Protein AF-A0A8T2WKV0-F1 (afdb_monomer)

Solvent-accessible surface area (backbone atoms only — not comparable to full-atom values): 13824 Å² total; per-residue (Å²): 137,82,82,87,73,88,55,104,77,64,77,90,73,80,80,76,86,74,79,74,87,75,82,82,82,88,82,80,90,88,84,90,83,87,83,90,84,83,92,77,83,82,75,84,85,83,80,77,91,70,80,85,71,84,83,78,85,76,57,73,64,62,61,48,56,59,49,65,78,46,66,89,72,70,71,58,74,41,74,46,68,91,54,101,58,81,42,79,36,58,68,75,87,63,77,56,52,69,59,58,59,54,58,68,57,72,78,56,64,69,58,55,50,54,51,48,52,53,49,54,52,52,50,53,48,51,55,48,50,52,51,53,52,50,54,52,50,53,50,52,53,53,51,50,53,51,49,53,51,51,51,54,50,51,52,52,51,48,53,51,49,55,52,51,51,53,52,49,52,54,51,52,51,52,50,52,31,51,75,68,69,71,60,45,73,69,59,51,50,45,46,49,52,62,55,43,47,62,71,35,47,65,59,38,57,72,67,49,71,78,66,74,83,125

pLDDT: mean 72.42, std 21.46, range [28.12, 98.5]

Foldseek 3Di:
DDDPDPDPDPDPDDDDPDDDPDDDDDDDDDDDDDDDDDDDDDPPPPPDPDDDDDDDDDDPVNVVVVPVVPDPQPQPFDWDPPDPDIDTDSDCPCVCVVVVVVPVPPPPPPVVVVVVVVVVVVVVVVVVVVVVVVVVVVVVVVVVVVVVVVVVVVVVVVVLVVLVVQVVVLVVVQVVCVVVVNDDPVVVVCCVVPPPCVPPVPVCVVVVVVDPPD

InterPro domains:
  IPR045211 TFP11/STIP/Ntr1 [PTHR23329] (1-210)

Radius of gyration: 55.34 Å; Cα contacts (8 Å, |Δi|>4): 48; chains: 1; bounding box: 108×53×147 Å

Structure (mmCIF, N/CA/C/O backbone):
data_AF-A0A8T2WKV0-F1
#
_entry.id   AF-A0A8T2WKV0-F1
#
loop_
_atom_site.group_PDB
_atom_site.id
_atom_site.type_symbol
_atom_site.label_atom_id
_atom_site.label_alt_id
_atom_site.label_comp_id
_atom_site.label_asym_id
_atom_site.label_entity_id
_atom_site.label_seq_id
_atom_site.pdbx_PDB_ins_code
_atom_site.Cartn_x
_atom_site.Cartn_y
_atom_site.Cartn_z
_atom_site.occupancy
_atom_site.B_iso_or_equiv
_atom_site.auth_seq_id
_atom_site.auth_comp_id
_atom_site.auth_asym_id
_atom_site.auth_atom_id
_atom_site.pdbx_PDB_model_num
ATOM 1 N N . MET A 1 1 ? 17.787 15.769 -0.704 1.00 48.59 1 MET A N 1
ATOM 2 C CA . MET A 1 1 ? 18.682 16.917 -0.975 1.00 48.59 1 MET A CA 1
ATOM 3 C C . MET A 1 1 ? 19.942 16.386 -1.650 1.00 48.59 1 MET A C 1
ATOM 5 O O . MET A 1 1 ? 20.652 15.622 -1.015 1.00 48.59 1 MET A O 1
ATOM 9 N N . ARG A 1 2 ? 20.175 16.675 -2.940 1.00 54.09 2 ARG A N 1
ATOM 10 C CA . ARG A 1 2 ? 21.409 16.258 -3.641 1.00 54.09 2 ARG A CA 1
ATOM 11 C C . ARG A 1 2 ? 22.534 17.273 -3.367 1.00 54.09 2 ARG A C 1
ATOM 13 O O . ARG A 1 2 ? 22.233 18.468 -3.387 1.00 54.09 2 ARG A O 1
ATOM 20 N N . PRO A 1 3 ? 23.791 16.849 -3.135 1.00 60.44 3 PRO A N 1
ATOM 21 C CA . PRO A 1 3 ? 24.904 17.779 -2.956 1.00 60.44 3 PRO A CA 1
ATOM 22 C C . PRO A 1 3 ? 25.167 18.580 -4.237 1.00 60.44 3 PRO A C 1
ATOM 24 O O . PRO A 1 3 ? 25.164 18.024 -5.336 1.00 60.44 3 PRO A O 1
ATOM 27 N N . LYS A 1 4 ? 25.384 19.891 -4.098 1.00 56.72 4 LYS A N 1
ATOM 28 C CA . LYS A 1 4 ? 25.810 20.760 -5.204 1.00 56.72 4 LYS A CA 1
ATOM 29 C C . LYS A 1 4 ? 27.323 20.599 -5.420 1.00 56.72 4 LYS A C 1
ATOM 31 O O . LYS A 1 4 ? 28.056 20.494 -4.443 1.00 56.72 4 LYS A O 1
ATOM 36 N N . ASN A 1 5 ? 27.745 20.609 -6.690 1.00 57.09 5 ASN A N 1
ATOM 37 C CA . ASN A 1 5 ? 29.130 20.548 -7.207 1.00 57.09 5 ASN A CA 1
ATOM 38 C C . ASN A 1 5 ? 29.743 19.161 -7.498 1.00 57.09 5 ASN A C 1
ATOM 40 O O . ASN A 1 5 ? 30.960 19.042 -7.592 1.00 57.09 5 ASN A O 1
ATOM 44 N N . MET A 1 6 ? 28.937 18.125 -7.747 1.00 55.97 6 MET A N 1
ATOM 45 C CA . MET A 1 6 ? 29.445 16.887 -8.359 1.00 55.97 6 MET A CA 1
ATOM 46 C C . MET A 1 6 ? 29.472 17.026 -9.889 1.00 55.97 6 MET A C 1
ATOM 48 O O . MET A 1 6 ? 28.475 16.800 -10.570 1.00 55.97 6 MET A O 1
ATOM 52 N N . GLY A 1 7 ? 30.618 17.450 -10.414 1.00 65.12 7 GLY A N 1
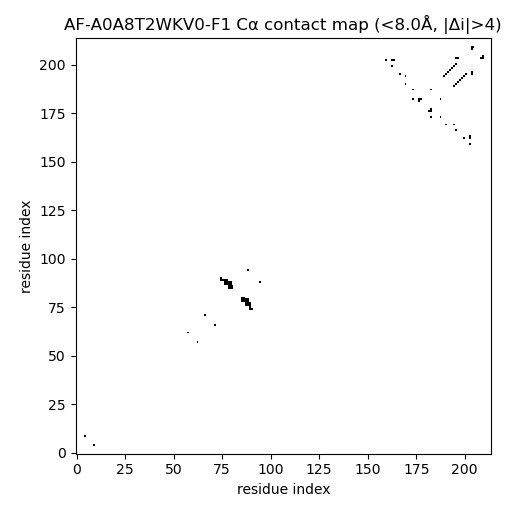ATOM 53 C CA . GLY A 1 7 ? 30.950 17.525 -11.838 1.00 65.12 7 GLY A CA 1
ATOM 54 C C . GLY A 1 7 ? 32.462 17.379 -12.021 1.00 65.12 7 GLY A C 1
ATOM 55 O O . GLY A 1 7 ? 33.189 17.381 -11.030 1.00 65.12 7 GLY A O 1
ATOM 56 N N . MET A 1 8 ? 32.922 17.226 -13.267 1.00 54.28 8 MET A N 1
ATOM 57 C CA . MET A 1 8 ? 34.319 16.981 -13.696 1.00 54.28 8 MET A CA 1
ATOM 58 C C . MET A 1 8 ? 35.303 18.131 -13.360 1.00 54.28 8 MET A C 1
ATOM 60 O O . MET A 1 8 ? 35.986 18.651 -14.232 1.00 54.28 8 MET A O 1
ATOM 64 N N . GLY A 1 9 ? 35.348 18.579 -12.108 1.00 62.78 9 GLY A N 1
ATOM 65 C CA . GLY A 1 9 ? 36.136 19.726 -11.651 1.00 62.78 9 GLY A CA 1
ATOM 66 C C . GLY A 1 9 ? 35.974 19.996 -10.154 1.00 62.78 9 GLY A C 1
ATOM 67 O O . GLY A 1 9 ? 35.879 21.145 -9.737 1.00 62.78 9 GLY A O 1
ATOM 68 N N . PHE A 1 10 ? 35.859 18.942 -9.346 1.00 50.28 10 PHE A N 1
ATOM 69 C CA . PHE A 1 10 ? 35.779 19.039 -7.888 1.00 50.28 10 PHE A CA 1
ATOM 70 C C . PHE A 1 10 ? 37.198 19.054 -7.281 1.00 50.28 10 PHE A C 1
ATOM 72 O O . PHE A 1 10 ? 38.020 18.229 -7.673 1.00 50.28 10 PHE A O 1
ATOM 79 N N . ASN A 1 11 ? 37.456 19.958 -6.321 1.00 50.12 11 ASN A N 1
ATOM 80 C CA . ASN A 1 11 ? 38.741 20.227 -5.638 1.00 50.12 11 ASN A CA 1
ATOM 81 C C . ASN A 1 11 ? 39.870 20.844 -6.493 1.00 50.12 11 ASN A C 1
ATOM 83 O O . ASN A 1 11 ? 40.855 20.162 -6.755 1.00 50.12 11 ASN A O 1
ATOM 87 N N . ASP A 1 12 ? 39.753 22.133 -6.858 1.00 54.88 12 ASP A N 1
ATOM 88 C CA . ASP A 1 12 ? 40.841 23.088 -7.196 1.00 54.88 12 ASP A CA 1
ATOM 89 C C . ASP A 1 12 ? 42.128 22.501 -7.814 1.00 54.88 12 ASP A C 1
ATOM 91 O O . ASP A 1 12 ? 43.256 22.836 -7.434 1.00 54.88 12 ASP A O 1
ATOM 95 N N . PHE A 1 13 ? 41.977 21.601 -8.784 1.00 53.16 13 PHE A N 1
ATOM 96 C CA . PHE A 1 13 ? 43.108 20.940 -9.410 1.00 53.16 13 PHE A CA 1
ATOM 97 C C . PHE A 1 13 ? 43.747 21.908 -10.409 1.00 53.16 13 PHE A C 1
ATOM 99 O O . PHE A 1 13 ? 43.147 22.274 -11.418 1.00 53.16 13 PHE A O 1
ATOM 106 N N . LYS A 1 14 ? 44.974 22.349 -10.118 1.00 58.25 14 LYS A N 1
ATOM 107 C CA . LYS A 1 14 ? 45.784 23.159 -11.036 1.00 58.25 14 LYS A CA 1
ATOM 108 C C . LYS A 1 14 ? 46.172 22.301 -12.244 1.00 58.25 14 LYS A C 1
ATOM 110 O O . LYS A 1 14 ? 47.041 21.439 -12.130 1.00 58.25 14 LYS A O 1
ATOM 115 N N . GLU A 1 15 ? 45.556 22.552 -13.398 1.00 49.03 15 GLU A N 1
ATOM 116 C CA . GLU A 1 15 ? 45.994 21.980 -14.674 1.00 49.03 15 GLU A CA 1
ATOM 117 C C . GLU A 1 15 ? 47.456 22.367 -14.947 1.00 49.03 15 GLU A C 1
ATOM 119 O O . GLU A 1 15 ? 47.808 23.544 -15.063 1.00 49.03 15 GLU A O 1
ATOM 124 N N . ALA A 1 16 ? 48.328 21.365 -15.055 1.00 43.44 16 ALA A N 1
ATOM 125 C CA . ALA A 1 16 ? 49.627 21.542 -15.679 1.00 43.44 16 ALA A CA 1
ATOM 126 C C . ALA A 1 16 ? 49.395 21.773 -17.179 1.00 43.44 16 ALA A C 1
ATOM 128 O O . ALA A 1 16 ? 48.821 20.926 -17.861 1.00 43.44 16 ALA A O 1
ATOM 129 N N . SER A 1 17 ? 49.842 22.921 -17.688 1.00 47.12 17 SER A N 1
ATOM 130 C CA . SER A 1 17 ? 49.802 23.285 -19.103 1.00 47.12 17 SER A CA 1
ATOM 131 C C . SER A 1 17 ? 50.714 22.371 -19.931 1.00 47.12 17 SER A C 1
ATOM 133 O O . SER A 1 17 ? 51.853 22.698 -20.267 1.00 47.12 17 SER A O 1
ATOM 135 N N . ALA A 1 18 ? 50.206 21.188 -20.271 1.00 43.31 18 ALA A N 1
ATOM 136 C CA . ALA A 1 18 ? 50.813 20.314 -21.257 1.00 43.31 18 ALA A CA 1
ATOM 137 C C . ALA A 1 18 ? 50.649 20.952 -22.645 1.00 43.31 18 ALA A C 1
ATOM 139 O O . ALA A 1 18 ? 49.544 21.107 -23.163 1.00 43.31 18 ALA A O 1
ATOM 140 N N . LYS A 1 19 ? 51.780 21.369 -23.221 1.00 43.94 19 LYS A N 1
ATOM 141 C 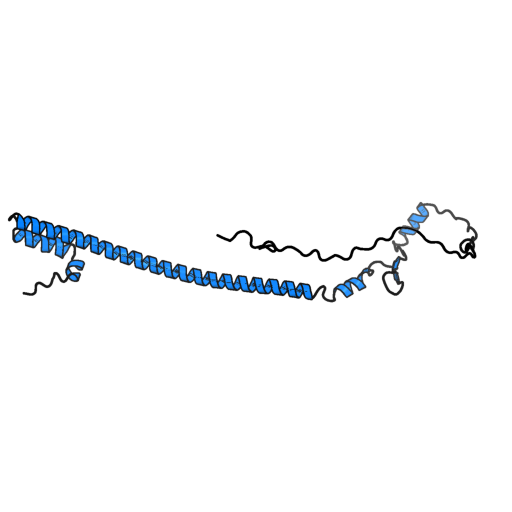CA . LYS A 1 19 ? 51.909 21.928 -24.571 1.00 43.94 19 LYS A CA 1
ATOM 142 C C . LYS A 1 19 ? 51.185 21.060 -25.607 1.00 43.94 19 LYS A C 1
ATOM 144 O O . LYS A 1 19 ? 51.607 19.940 -25.882 1.00 43.94 19 LYS A O 1
ATOM 149 N N . LEU A 1 20 ? 50.166 21.628 -26.246 1.00 41.78 20 LEU A N 1
ATOM 150 C CA . LEU A 1 20 ? 49.694 21.190 -27.559 1.00 41.78 20 LEU A CA 1
ATOM 151 C C . LEU A 1 20 ? 50.801 21.441 -28.604 1.00 41.78 20 LEU A C 1
ATOM 153 O O . LEU A 1 20 ? 51.413 22.514 -28.576 1.00 41.78 20 LEU A O 1
ATOM 157 N N . PRO A 1 21 ? 51.075 20.509 -29.538 1.00 38.94 21 PRO A N 1
ATOM 158 C CA . PRO A 1 21 ? 51.968 20.775 -30.657 1.00 38.94 21 PRO A CA 1
ATOM 159 C C . PRO A 1 21 ? 51.324 21.813 -31.577 1.00 38.94 21 PRO A C 1
ATOM 161 O O . PRO A 1 21 ? 50.305 21.569 -32.221 1.00 38.94 21 PRO A O 1
ATOM 164 N N . GLN A 1 22 ? 51.924 22.995 -31.606 1.00 37.41 22 GLN A N 1
ATOM 165 C CA . GLN A 1 22 ? 51.543 24.092 -32.476 1.00 37.41 22 GLN A CA 1
ATOM 166 C C . GLN A 1 22 ? 51.915 23.737 -33.923 1.00 37.41 22 GLN A C 1
ATOM 168 O O . GLN A 1 22 ? 53.084 23.506 -34.234 1.00 37.41 22 GLN A O 1
ATOM 173 N N . LEU A 1 23 ? 50.902 23.683 -34.793 1.00 37.91 23 LEU A N 1
ATOM 174 C CA . LEU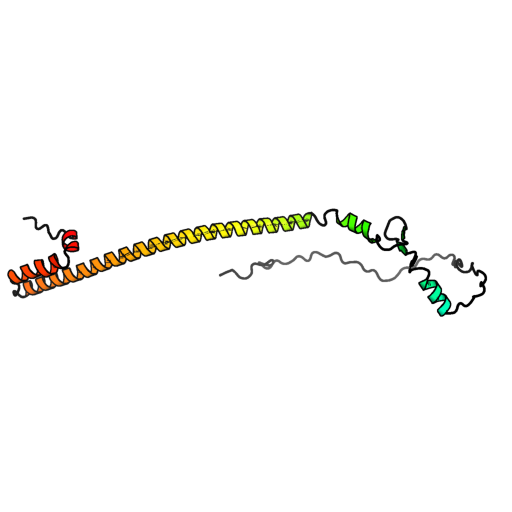 A 1 23 ? 51.035 23.654 -36.249 1.00 37.91 23 LEU A CA 1
ATOM 175 C C . LEU A 1 23 ? 51.989 24.772 -36.695 1.00 37.91 23 LEU A C 1
ATOM 177 O O . LEU A 1 23 ? 51.692 25.956 -36.526 1.00 37.91 23 LEU A O 1
ATOM 181 N N . GLN A 1 24 ? 53.144 24.394 -37.245 1.00 35.28 24 GLN A N 1
ATOM 182 C CA . GLN A 1 24 ? 54.094 25.330 -37.837 1.00 35.28 24 GLN A CA 1
ATOM 183 C C . GLN A 1 24 ? 53.585 25.750 -39.218 1.00 35.28 24 GLN A C 1
ATOM 185 O O . GLN A 1 24 ? 53.757 25.040 -40.204 1.00 35.28 24 GLN A O 1
ATOM 190 N N . GLY A 1 25 ? 52.952 26.920 -39.275 1.00 32.94 25 GLY A N 1
ATOM 191 C CA . GLY A 1 25 ? 52.904 27.721 -40.490 1.00 32.94 25 GLY A CA 1
ATOM 192 C C . GLY A 1 25 ? 54.259 28.398 -40.680 1.00 32.94 25 GLY A C 1
ATOM 193 O O . GLY A 1 25 ? 54.710 29.134 -39.804 1.00 32.94 25 GLY A O 1
ATOM 194 N N . THR A 1 26 ? 54.925 28.129 -41.800 1.00 29.91 26 THR A N 1
ATOM 195 C CA . THR A 1 26 ? 56.172 28.796 -42.188 1.00 29.91 26 THR A CA 1
ATOM 196 C C . THR A 1 26 ? 55.932 29.713 -43.381 1.00 29.91 26 THR A C 1
ATOM 198 O O . THR A 1 26 ? 55.836 29.261 -44.517 1.00 29.91 26 THR A O 1
ATOM 201 N N . GLU A 1 27 ? 55.917 31.008 -43.099 1.00 28.12 27 GLU A N 1
ATOM 202 C CA . GLU A 1 27 ? 56.248 32.132 -43.978 1.00 28.12 27 GLU A CA 1
ATOM 203 C C . GLU A 1 27 ? 57.161 33.020 -43.101 1.00 28.12 27 GLU A C 1
ATOM 205 O O . GLU A 1 27 ? 56.839 33.223 -41.939 1.00 28.12 27 GLU A O 1
ATOM 210 N N . THR A 1 28 ? 58.326 33.560 -43.464 1.00 28.92 28 THR A N 1
ATOM 211 C CA . THR A 1 28 ? 58.982 33.850 -44.741 1.00 28.92 28 THR A CA 1
ATOM 212 C C . THR A 1 28 ? 60.487 34.121 -44.498 1.00 28.92 28 THR A C 1
ATOM 214 O O . THR A 1 28 ? 60.866 34.684 -43.478 1.00 28.92 28 THR A O 1
ATOM 217 N N . VAL A 1 29 ? 61.310 33.773 -45.500 1.00 28.66 29 VAL A N 1
ATOM 218 C CA . VAL A 1 29 ? 62.522 34.479 -45.991 1.00 28.66 29 VAL A CA 1
ATOM 219 C C . VAL A 1 29 ? 63.729 34.663 -45.047 1.00 28.66 29 VAL A C 1
ATOM 221 O O . VAL A 1 29 ? 63.758 35.549 -44.205 1.00 28.66 29 VAL A O 1
ATOM 224 N N . SER A 1 30 ? 64.833 33.959 -45.338 1.00 28.27 30 SER A N 1
ATOM 225 C CA . SER A 1 30 ? 66.010 34.524 -46.040 1.00 28.27 30 SER A CA 1
ATOM 226 C C . SER A 1 30 ? 67.233 33.611 -45.881 1.00 28.27 30 SER A C 1
ATOM 228 O O . SER A 1 30 ? 67.785 33.518 -44.793 1.00 28.27 30 SER A O 1
ATOM 230 N N . GLN A 1 31 ? 67.711 32.994 -46.966 1.00 32.94 31 GLN A N 1
ATOM 231 C CA . GLN A 1 31 ? 69.130 33.057 -47.337 1.00 32.94 31 GLN A CA 1
ATOM 232 C C . GLN A 1 31 ? 69.368 32.447 -48.720 1.00 32.94 31 GLN A C 1
ATOM 234 O O . GLN A 1 31 ? 68.858 31.394 -49.089 1.00 32.94 31 GLN A O 1
ATOM 239 N N . ARG A 1 32 ? 70.128 33.209 -49.499 1.00 31.72 32 ARG A N 1
ATOM 240 C CA . ARG A 1 32 ? 70.527 32.973 -50.882 1.00 31.72 32 ARG A CA 1
ATOM 241 C C . ARG A 1 32 ? 71.533 31.826 -50.952 1.00 31.72 32 ARG A C 1
ATOM 243 O O . ARG A 1 32 ? 72.485 31.847 -50.183 1.00 31.72 32 ARG A O 1
ATOM 250 N N . GLN A 1 33 ? 71.435 30.989 -51.982 1.00 33.62 33 GLN A N 1
ATOM 251 C CA . GLN A 1 33 ? 72.571 30.722 -52.869 1.00 33.62 33 GLN A CA 1
ATOM 252 C C . GLN A 1 33 ? 72.116 30.162 -54.222 1.00 33.62 33 GLN A C 1
ATOM 254 O O . GLN A 1 33 ? 71.117 29.467 -54.360 1.00 33.62 33 GLN A O 1
ATOM 259 N N . SER A 1 34 ? 72.852 30.619 -55.224 1.00 30.98 34 SER A N 1
ATOM 260 C CA . SER A 1 34 ? 72.691 30.530 -56.669 1.00 30.98 34 SER A CA 1
ATOM 261 C C . SER A 1 34 ? 72.753 29.117 -57.241 1.00 30.98 34 SER A C 1
ATOM 263 O O . SER A 1 34 ? 73.634 28.363 -56.846 1.00 30.98 34 SER A O 1
ATOM 265 N N . GLN A 1 35 ? 71.992 28.866 -58.311 1.00 34.75 35 GLN A N 1
ATOM 266 C CA . GLN A 1 35 ? 72.560 28.424 -59.592 1.00 34.75 35 GLN A CA 1
ATOM 267 C C . GLN A 1 35 ? 71.560 28.611 -60.743 1.00 34.75 35 GLN A C 1
ATOM 269 O O . GLN A 1 35 ? 70.366 28.343 -60.643 1.00 34.75 35 GLN A O 1
ATOM 274 N N . THR A 1 36 ? 72.084 29.171 -61.824 1.00 32.94 36 THR A N 1
ATOM 275 C CA . THR A 1 36 ? 71.460 29.408 -63.123 1.00 32.94 36 THR A CA 1
ATOM 276 C C . THR A 1 36 ? 71.304 28.094 -63.895 1.00 32.94 36 THR A C 1
ATOM 278 O O . THR A 1 36 ? 72.114 27.200 -63.698 1.00 32.94 36 THR A O 1
ATOM 281 N N . VAL A 1 37 ? 70.300 27.997 -64.784 1.00 31.94 37 VAL A N 1
ATOM 282 C CA . VAL A 1 37 ? 70.374 27.538 -66.200 1.00 31.94 37 VAL A CA 1
ATOM 283 C C . VAL A 1 37 ? 68.947 27.284 -66.744 1.00 31.94 37 VAL A C 1
ATOM 285 O O . VAL A 1 37 ? 68.180 26.512 -66.186 1.00 31.94 37 VAL A O 1
ATOM 288 N N . GLY A 1 38 ? 68.622 27.904 -67.889 1.00 34.62 38 GLY A N 1
ATOM 289 C CA . GLY A 1 38 ? 67.814 27.267 -68.945 1.00 34.62 38 GLY A CA 1
ATOM 290 C C . GLY A 1 38 ? 66.283 27.361 -68.890 1.00 34.62 38 GLY A C 1
ATOM 291 O O . GLY A 1 38 ? 65.595 26.380 -68.636 1.00 34.62 38 GLY A O 1
ATOM 292 N N . ARG A 1 39 ? 65.719 28.509 -69.280 1.00 36.88 39 ARG A N 1
ATOM 293 C CA . ARG A 1 39 ? 64.285 28.669 -69.579 1.00 36.88 39 ARG A CA 1
ATOM 294 C C . ARG A 1 39 ? 63.987 28.174 -71.003 1.00 36.88 39 ARG A C 1
ATOM 296 O O . ARG A 1 39 ? 64.113 28.949 -71.946 1.00 36.88 39 ARG A O 1
ATOM 303 N N . MET A 1 40 ? 63.554 26.922 -71.173 1.00 36.62 40 MET A N 1
ATOM 304 C CA . MET A 1 40 ? 62.972 26.447 -72.440 1.00 36.62 40 MET A CA 1
ATOM 305 C C . MET A 1 40 ? 61.446 26.382 -72.307 1.00 36.62 40 MET A C 1
ATOM 307 O O . MET A 1 40 ? 60.887 25.525 -71.629 1.00 36.62 40 MET A O 1
ATOM 311 N N . LYS A 1 41 ? 60.767 27.365 -72.907 1.00 48.03 41 LYS A N 1
ATOM 312 C CA . LYS A 1 41 ? 59.307 27.495 -72.908 1.00 48.03 41 LYS A CA 1
ATOM 313 C C . LYS A 1 41 ? 58.730 26.516 -73.925 1.00 48.03 41 LYS A C 1
ATOM 315 O O . LYS A 1 41 ? 58.862 26.700 -75.132 1.00 48.03 41 LYS A O 1
ATOM 320 N N . ASP A 1 42 ? 58.096 25.484 -73.406 1.00 43.84 42 ASP A N 1
ATOM 321 C CA . ASP A 1 42 ? 57.519 24.389 -74.159 1.00 43.84 42 ASP A CA 1
ATOM 322 C C . ASP A 1 42 ? 56.267 24.829 -74.946 1.00 43.84 42 ASP A C 1
ATOM 324 O O . ASP A 1 42 ? 55.180 25.019 -74.400 1.00 43.84 42 ASP A O 1
ATOM 328 N N . ARG A 1 43 ? 56.428 25.067 -76.253 1.00 59.88 43 ARG A N 1
ATOM 329 C CA . ARG A 1 43 ? 55.359 25.467 -77.188 1.00 59.88 43 ARG A CA 1
ATOM 330 C C . ARG A 1 43 ? 54.682 24.248 -77.828 1.00 59.88 43 ARG A C 1
ATOM 332 O O . ARG A 1 43 ? 54.540 24.172 -79.046 1.00 59.88 43 ARG A O 1
ATOM 339 N N . ARG A 1 44 ? 54.238 23.293 -77.009 1.00 49.69 44 ARG A N 1
ATOM 340 C CA . ARG A 1 44 ? 53.609 22.041 -77.473 1.00 49.69 44 ARG A CA 1
ATOM 341 C C . ARG A 1 44 ? 52.114 22.136 -77.841 1.00 49.69 44 ARG A C 1
ATOM 343 O O . ARG A 1 44 ? 51.558 21.147 -78.297 1.00 49.69 44 ARG A O 1
ATOM 350 N N . TRP A 1 45 ? 51.472 23.306 -77.734 1.00 46.91 45 TRP A N 1
ATOM 351 C CA . TRP A 1 45 ? 50.033 23.489 -78.027 1.00 46.91 45 TRP A CA 1
ATOM 352 C C . TRP A 1 45 ? 49.710 24.167 -79.375 1.00 46.91 45 TRP A C 1
ATOM 354 O O . TRP A 1 45 ? 48.544 24.296 -79.729 1.00 46.91 45 TRP A O 1
ATOM 364 N N . MET A 1 46 ? 50.712 24.570 -80.170 1.00 52.81 46 MET A N 1
ATOM 365 C CA . MET A 1 46 ? 50.497 25.241 -81.469 1.00 52.81 46 MET A CA 1
ATOM 366 C C . MET A 1 46 ? 50.664 24.322 -82.693 1.00 52.81 46 MET A C 1
ATOM 368 O O . MET A 1 46 ? 51.106 24.762 -83.753 1.00 52.81 46 MET A O 1
ATOM 372 N N . LYS A 1 47 ? 50.310 23.037 -82.585 1.00 52.44 47 LYS A N 1
ATOM 373 C CA . LYS A 1 47 ? 50.299 22.120 -83.737 1.00 52.44 47 LYS A CA 1
ATOM 374 C C . LYS A 1 47 ? 48.953 21.416 -83.846 1.00 52.44 47 LYS A C 1
ATOM 376 O O . LYS A 1 47 ? 48.722 20.397 -83.209 1.00 52.44 47 LYS A O 1
ATOM 381 N N . GLY A 1 48 ? 48.072 21.978 -84.673 1.00 52.59 48 GLY A N 1
ATOM 382 C CA . GLY A 1 48 ? 46.801 21.339 -85.001 1.00 52.59 48 GLY A CA 1
ATOM 383 C C . GLY A 1 48 ? 45.732 22.251 -85.593 1.00 52.59 48 GLY A C 1
ATOM 384 O O . GLY A 1 48 ? 44.571 22.089 -85.243 1.00 52.59 48 GLY A O 1
ATOM 385 N N . MET A 1 49 ? 46.067 23.193 -86.482 1.00 45.38 49 MET A N 1
ATOM 386 C CA . MET A 1 49 ? 45.027 23.836 -87.296 1.00 45.38 49 MET A CA 1
ATOM 387 C C . MET A 1 49 ? 44.574 22.843 -88.373 1.00 45.38 49 MET A C 1
ATOM 389 O O . MET A 1 49 ? 45.201 22.711 -89.423 1.00 45.38 49 MET A O 1
ATOM 393 N N . LYS A 1 50 ? 43.515 22.083 -88.077 1.00 53.69 50 LYS A N 1
ATOM 394 C CA . LYS A 1 50 ? 42.782 21.309 -89.082 1.00 53.69 50 LYS A CA 1
ATOM 395 C C . LYS A 1 50 ? 41.895 22.267 -89.881 1.00 53.69 50 LYS A C 1
ATOM 397 O O . LYS A 1 50 ? 41.282 23.168 -89.319 1.00 53.69 50 LYS A O 1
ATOM 402 N N . LYS A 1 51 ? 41.888 22.065 -91.201 1.00 51.44 51 LYS A N 1
ATOM 403 C CA . LYS A 1 51 ? 41.119 22.811 -92.206 1.00 51.44 51 LYS A CA 1
ATOM 404 C C . LYS A 1 51 ? 39.660 22.983 -91.765 1.00 51.44 51 LYS A C 1
ATOM 406 O O . LYS A 1 51 ? 39.018 21.992 -91.426 1.00 51.44 51 LYS A O 1
ATOM 411 N N . GLN A 1 52 ? 39.162 24.219 -91.811 1.00 53.16 52 GLN A N 1
ATOM 412 C CA . GLN A 1 52 ? 37.739 24.536 -91.689 1.00 53.16 52 GLN A CA 1
ATOM 413 C C . GLN A 1 52 ? 36.977 23.742 -92.760 1.00 53.16 52 GLN A C 1
ATOM 415 O O . GLN A 1 52 ? 37.195 23.940 -93.955 1.00 53.16 52 GLN A O 1
ATOM 420 N N . GLN A 1 53 ? 36.151 22.787 -92.335 1.00 56.62 53 GLN A N 1
ATOM 421 C CA . GLN A 1 53 ? 35.140 22.197 -93.207 1.00 56.62 53 GLN A CA 1
ATOM 422 C C . GLN A 1 53 ? 34.000 23.209 -93.324 1.00 56.62 53 GLN A C 1
ATOM 424 O O . GLN A 1 53 ? 33.639 23.834 -92.331 1.00 56.62 53 GLN A O 1
ATOM 429 N N . GLN A 1 54 ? 33.493 23.410 -94.539 1.00 50.62 54 GLN A N 1
ATOM 430 C CA . GLN A 1 54 ? 32.420 24.362 -94.821 1.00 50.62 54 GLN A CA 1
ATOM 431 C C . GLN A 1 54 ? 31.195 24.045 -93.955 1.00 50.62 54 GLN A C 1
ATOM 433 O O . GLN A 1 54 ? 30.689 22.923 -93.980 1.00 50.62 54 GLN A O 1
ATOM 438 N N . GLU A 1 55 ? 30.733 25.032 -93.191 1.00 59.59 55 GLU A N 1
ATOM 439 C CA . GLU A 1 55 ? 29.506 24.942 -92.405 1.00 59.59 55 GLU A CA 1
ATOM 440 C C . GLU A 1 55 ? 28.312 24.859 -93.366 1.00 59.59 55 GLU A C 1
ATOM 442 O O . GLU A 1 55 ? 27.995 25.812 -94.077 1.00 59.59 55 GLU A O 1
ATOM 447 N N . LYS A 1 56 ? 27.659 23.695 -93.424 1.00 68.31 56 LYS A N 1
ATOM 448 C CA . LYS A 1 56 ? 26.327 23.565 -94.020 1.00 68.31 56 LYS A CA 1
ATOM 449 C C . LYS A 1 56 ? 25.319 23.989 -92.957 1.00 68.31 56 LYS A C 1
ATOM 451 O O . LYS A 1 56 ? 25.161 23.296 -91.955 1.00 68.31 56 LYS A O 1
ATOM 456 N N . TYR A 1 57 ? 24.671 25.128 -93.158 1.00 66.94 57 TYR A N 1
ATOM 457 C CA . TYR A 1 57 ? 23.613 25.593 -92.266 1.00 66.94 57 TYR A CA 1
ATOM 458 C C . TYR A 1 57 ? 22.358 24.738 -92.461 1.00 66.94 57 TYR A C 1
ATOM 460 O O . TYR A 1 57 ? 21.918 24.529 -93.591 1.00 66.94 57 TYR A O 1
ATOM 468 N N . ILE A 1 58 ? 21.816 24.235 -91.353 1.00 73.25 58 ILE A N 1
ATOM 469 C CA . ILE A 1 58 ? 20.549 23.502 -91.276 1.00 73.25 58 ILE A CA 1
ATOM 470 C C . ILE A 1 58 ? 19.543 24.422 -90.580 1.00 73.25 58 ILE A C 1
ATOM 472 O O . ILE A 1 58 ? 19.884 25.085 -89.596 1.00 73.25 58 ILE A O 1
ATOM 476 N N . THR A 1 59 ? 18.315 24.481 -91.089 1.00 75.62 59 THR A N 1
ATOM 477 C CA . THR A 1 59 ? 17.246 25.307 -90.510 1.00 75.62 59 THR A CA 1
ATOM 478 C C . THR A 1 59 ? 16.691 24.654 -89.239 1.00 75.62 59 THR A C 1
ATOM 480 O O . THR A 1 59 ? 16.637 23.431 -89.125 1.00 75.62 59 THR A O 1
ATOM 483 N N . ALA A 1 60 ? 16.257 25.462 -88.265 1.00 69.69 60 ALA A N 1
ATOM 484 C CA . ALA A 1 60 ? 15.784 24.981 -86.962 1.00 69.69 60 ALA A CA 1
ATOM 485 C C . ALA A 1 60 ? 14.638 23.950 -87.046 1.00 69.69 60 ALA A C 1
ATOM 487 O O . ALA A 1 60 ? 14.582 23.041 -86.221 1.00 69.69 60 ALA A O 1
ATOM 488 N N . GLU A 1 61 ? 13.767 24.054 -88.054 1.00 71.50 61 GLU A N 1
ATOM 489 C CA . GLU A 1 61 ? 12.680 23.094 -88.299 1.00 71.50 61 GLU A CA 1
ATOM 490 C C . GLU A 1 61 ? 13.192 21.718 -88.748 1.00 71.50 61 GLU A C 1
ATOM 492 O O . GLU A 1 61 ? 12.707 20.697 -88.265 1.00 71.50 61 GLU A O 1
ATOM 497 N N . GLU A 1 62 ? 14.230 21.668 -89.586 1.00 74.56 62 GLU A N 1
ATOM 498 C CA . GLU A 1 62 ? 14.853 20.412 -90.029 1.00 74.56 62 GLU A CA 1
ATOM 499 C C . GLU A 1 62 ? 15.521 19.669 -88.858 1.00 74.56 62 GLU A C 1
ATOM 501 O O . GLU A 1 62 ? 15.470 18.442 -88.781 1.00 74.56 62 GLU A O 1
ATOM 506 N N . LEU A 1 63 ? 16.108 20.404 -87.903 1.00 69.06 63 LEU A N 1
ATOM 507 C CA . LEU A 1 63 ? 16.689 19.824 -86.684 1.00 69.06 63 LEU A CA 1
ATOM 508 C C . LEU A 1 63 ? 15.640 19.274 -85.713 1.00 69.06 63 LEU A C 1
ATOM 510 O O . LEU A 1 63 ? 15.955 18.369 -84.938 1.00 69.06 63 LEU A O 1
ATOM 514 N N . LEU A 1 64 ? 14.433 19.841 -85.708 1.00 69.88 64 LEU A N 1
ATOM 515 C CA . LEU A 1 64 ? 13.341 19.404 -84.840 1.00 69.88 64 LEU A CA 1
ATOM 516 C C . LEU A 1 64 ? 12.618 18.186 -85.424 1.00 69.88 64 LEU A C 1
ATOM 518 O O . LEU A 1 64 ? 12.401 17.229 -84.691 1.00 69.88 64 LEU A O 1
ATOM 522 N N . ALA A 1 65 ? 12.357 18.163 -86.734 1.00 69.62 65 ALA A N 1
ATOM 523 C CA . ALA A 1 65 ? 11.730 17.019 -87.402 1.00 69.62 65 ALA A CA 1
ATOM 524 C C . ALA A 1 65 ? 12.593 15.745 -87.310 1.00 69.62 65 ALA A C 1
ATOM 526 O O . ALA A 1 65 ? 12.101 14.668 -86.981 1.00 69.62 65 ALA A O 1
ATOM 527 N N . ASN A 1 66 ? 13.911 15.879 -87.486 1.00 62.44 66 ASN A N 1
ATOM 528 C CA . ASN A 1 66 ? 14.850 14.759 -87.348 1.00 62.44 66 ASN A CA 1
ATOM 529 C C . ASN A 1 66 ? 14.978 14.272 -85.884 1.00 62.44 66 ASN A C 1
ATOM 531 O O . ASN A 1 66 ? 15.323 13.124 -85.626 1.00 62.44 66 ASN A O 1
ATOM 535 N N . LYS A 1 67 ? 14.671 15.142 -84.909 1.00 59.62 67 LYS A N 1
ATOM 536 C CA . LYS A 1 67 ? 14.618 14.816 -83.472 1.00 59.62 67 LYS A CA 1
ATOM 537 C C . LYS A 1 67 ? 13.340 14.089 -83.052 1.00 59.62 67 LYS A C 1
ATOM 539 O O . LYS A 1 67 ? 13.332 13.493 -81.980 1.00 59.62 67 LYS A O 1
ATOM 544 N N . GLU A 1 68 ? 12.270 14.192 -83.835 1.00 56.34 68 GLU A N 1
ATOM 545 C CA . GLU A 1 68 ? 10.983 13.553 -83.541 1.00 56.34 68 GLU A CA 1
ATOM 546 C C . GLU A 1 68 ? 10.898 12.134 -84.129 1.00 56.34 68 GLU A C 1
ATOM 548 O O . GLU A 1 68 ? 10.362 11.243 -83.476 1.00 56.34 68 GLU A O 1
ATOM 553 N N . GLU A 1 69 ? 11.484 11.886 -85.311 1.00 55.66 69 GLU A N 1
ATOM 554 C CA . GLU A 1 69 ? 11.541 10.542 -85.923 1.00 55.66 69 GLU A CA 1
ATOM 555 C C . GLU A 1 69 ? 12.555 9.603 -85.248 1.00 55.66 69 GLU A C 1
ATOM 557 O O . GLU A 1 69 ? 12.355 8.387 -85.198 1.00 55.66 69 GLU A O 1
ATOM 562 N N . GLN A 1 70 ? 13.636 10.155 -84.698 1.00 49.31 70 GLN A N 1
ATOM 563 C CA . GLN A 1 70 ? 14.620 9.430 -83.902 1.00 49.31 70 GLN A CA 1
ATOM 564 C C . GLN A 1 70 ? 14.301 9.689 -82.432 1.00 49.31 70 GLN A C 1
ATOM 566 O O . GLN A 1 70 ? 14.725 10.696 -81.868 1.00 49.31 70 GLN A O 1
ATOM 571 N N . GLY A 1 71 ? 13.503 8.800 -81.827 1.00 46.25 71 GLY A N 1
ATOM 572 C CA . GLY A 1 71 ? 13.176 8.852 -80.400 1.00 46.25 71 GLY A CA 1
ATOM 573 C C . GLY A 1 71 ? 14.410 9.203 -79.566 1.00 46.25 71 GLY A C 1
ATOM 574 O O . GLY A 1 71 ? 15.509 8.792 -79.919 1.00 46.25 71 GLY A O 1
ATOM 575 N N . PHE A 1 72 ? 14.219 10.013 -78.519 1.00 44.28 72 PHE A N 1
ATOM 576 C CA . PHE A 1 72 ? 15.241 10.670 -77.692 1.00 44.28 72 PHE A CA 1
ATOM 577 C C . PHE A 1 72 ? 16.258 9.692 -77.070 1.00 44.28 72 PHE A C 1
ATOM 579 O O . PHE A 1 72 ? 16.302 9.478 -75.863 1.00 44.28 72 PHE A O 1
ATOM 586 N N . GLU A 1 73 ? 17.114 9.105 -77.891 1.00 49.38 73 GLU A N 1
ATOM 587 C CA . GLU A 1 73 ? 18.270 8.334 -77.486 1.00 49.38 73 GLU A CA 1
ATOM 588 C C . GLU A 1 73 ? 19.414 9.336 -77.439 1.00 49.38 73 GLU A C 1
ATOM 590 O O . GLU A 1 73 ? 20.225 9.499 -78.354 1.00 49.38 73 GLU A O 1
ATOM 595 N N . VAL A 1 74 ? 19.414 10.125 -76.365 1.00 50.75 74 VAL A N 1
ATOM 596 C CA . VAL A 1 74 ? 20.557 10.960 -76.027 1.00 50.75 74 VAL A CA 1
ATOM 597 C C . VAL A 1 74 ? 21.691 10.004 -75.677 1.00 50.75 74 VAL A C 1
ATOM 599 O O . VAL A 1 74 ? 21.895 9.651 -74.520 1.00 50.75 74 VAL A O 1
ATOM 602 N N . PHE A 1 75 ? 22.455 9.601 -76.694 1.00 54.81 75 PHE A N 1
ATOM 603 C CA . PHE A 1 75 ? 23.762 8.961 -76.566 1.00 54.81 75 PHE A CA 1
ATOM 604 C C . PHE A 1 75 ? 24.777 9.968 -76.001 1.00 54.81 75 PHE A C 1
ATOM 606 O O . PHE A 1 75 ? 25.840 10.220 -76.579 1.00 54.81 75 PHE A O 1
ATOM 613 N N . GLN A 1 76 ? 24.457 10.605 -74.873 1.00 63.19 76 GLN A N 1
ATOM 614 C CA . GLN A 1 76 ? 25.415 11.407 -74.142 1.00 63.19 76 GLN A CA 1
ATOM 615 C C . GLN A 1 76 ? 26.408 10.436 -73.525 1.00 63.19 76 GLN A C 1
ATOM 617 O O . GLN A 1 76 ? 26.179 9.828 -72.486 1.00 63.19 76 GLN A O 1
ATOM 622 N N . LYS A 1 77 ? 27.522 10.272 -74.234 1.00 73.06 77 LYS A N 1
ATOM 623 C CA . LYS A 1 77 ? 28.662 9.468 -73.826 1.00 73.06 77 LYS A CA 1
ATOM 624 C C . LYS A 1 77 ? 29.254 10.064 -72.547 1.00 73.06 77 LYS A C 1
ATOM 626 O O . LYS A 1 77 ? 30.093 10.962 -72.610 1.00 73.06 77 LYS A O 1
ATOM 631 N N . VAL A 1 78 ? 28.804 9.587 -71.390 1.00 80.88 78 VAL A N 1
ATOM 632 C CA . VAL A 1 78 ? 29.320 10.008 -70.085 1.00 80.88 78 VAL A CA 1
ATOM 633 C C . VAL A 1 78 ? 30.522 9.140 -69.743 1.00 80.88 78 VAL A C 1
ATOM 635 O O . VAL A 1 78 ? 30.451 7.915 -69.761 1.00 80.88 78 VAL A O 1
ATOM 638 N N . ILE A 1 79 ? 31.653 9.776 -69.451 1.00 78.62 79 ILE A N 1
ATOM 639 C CA . ILE A 1 79 ? 32.876 9.081 -69.051 1.00 78.62 79 ILE A CA 1
ATOM 640 C C . ILE A 1 79 ? 32.940 9.087 -67.522 1.00 78.62 79 ILE A C 1
ATOM 642 O O . ILE A 1 79 ? 33.120 10.136 -66.907 1.00 78.62 79 ILE A O 1
ATOM 646 N N . ASP A 1 80 ? 32.773 7.918 -66.914 1.00 80.38 80 ASP A N 1
ATOM 647 C CA . ASP A 1 80 ? 32.893 7.697 -65.476 1.00 80.38 80 ASP A CA 1
ATOM 648 C C . ASP A 1 80 ? 34.348 7.365 -65.114 1.00 80.38 80 ASP A C 1
ATOM 650 O O . ASP A 1 80 ? 34.915 6.368 -65.569 1.00 80.38 80 ASP A O 1
ATOM 654 N N . MET A 1 81 ? 34.945 8.225 -64.288 1.00 81.88 81 MET A N 1
ATOM 655 C CA . MET A 1 81 ? 36.348 8.160 -63.857 1.00 81.88 81 MET A CA 1
ATOM 656 C C . MET A 1 81 ? 36.498 7.779 -62.375 1.00 81.88 81 MET A C 1
ATOM 658 O O . MET A 1 81 ? 37.597 7.859 -61.836 1.00 81.88 81 MET A O 1
ATOM 662 N N . ARG A 1 82 ? 35.407 7.421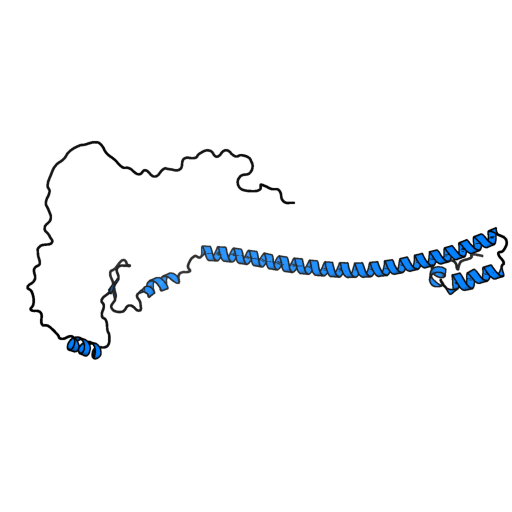 -61.682 1.00 76.75 82 ARG A N 1
ATOM 663 C CA . ARG A 1 82 ? 35.428 7.163 -60.228 1.00 76.75 82 ARG A CA 1
ATOM 664 C C . ARG A 1 82 ? 36.095 5.840 -59.834 1.00 76.75 82 ARG A C 1
ATOM 666 O O . ARG A 1 82 ? 36.412 5.656 -58.664 1.00 76.75 82 ARG A O 1
ATOM 673 N N . GLY A 1 83 ? 36.303 4.926 -60.783 1.00 72.38 83 GLY A N 1
ATOM 674 C CA . GLY A 1 83 ? 36.960 3.636 -60.556 1.00 72.38 83 GLY A CA 1
ATOM 675 C C . GLY A 1 83 ? 38.421 3.588 -61.035 1.00 72.38 83 GLY A C 1
ATOM 676 O O . GLY A 1 83 ? 38.874 4.496 -61.730 1.00 72.38 83 GLY A O 1
ATOM 677 N N . PRO A 1 84 ? 39.158 2.495 -60.738 1.00 75.94 84 PRO A N 1
ATOM 678 C CA . PRO A 1 84 ? 40.532 2.284 -61.217 1.00 75.94 84 PRO A CA 1
ATOM 679 C C . PRO A 1 84 ? 40.654 2.256 -62.746 1.00 75.94 84 PRO A C 1
ATOM 681 O O . PRO A 1 84 ? 41.733 2.473 -63.293 1.00 75.94 84 PRO A O 1
ATOM 684 N N . GLN A 1 85 ? 39.550 1.953 -63.432 1.00 73.94 85 GLN A N 1
ATOM 685 C CA . GLN A 1 85 ? 39.453 1.942 -64.884 1.00 73.94 85 GLN A CA 1
ATOM 686 C C . GLN A 1 85 ? 38.358 2.901 -65.344 1.00 73.94 85 GLN A C 1
ATOM 688 O O . GLN A 1 85 ? 37.286 2.985 -64.742 1.00 73.94 85 GLN A O 1
ATOM 693 N N . VAL A 1 86 ? 38.643 3.593 -66.444 1.00 79.75 86 VAL A N 1
ATOM 694 C CA . VAL A 1 86 ? 37.737 4.546 -67.084 1.00 79.75 86 VAL A CA 1
ATOM 695 C C . VAL A 1 86 ? 36.601 3.802 -67.772 1.00 79.75 86 VAL A C 1
ATOM 697 O O . VAL A 1 86 ? 36.852 2.955 -68.630 1.00 79.75 86 VAL A O 1
ATOM 700 N N . ARG A 1 87 ? 35.354 4.139 -67.437 1.00 81.12 87 ARG A N 1
ATOM 701 C CA . ARG A 1 87 ? 34.163 3.533 -68.044 1.00 81.12 87 ARG A CA 1
ATOM 702 C C . ARG A 1 87 ? 33.422 4.548 -68.895 1.00 81.12 87 ARG A C 1
ATOM 704 O O . ARG A 1 87 ? 33.262 5.701 -68.516 1.00 81.12 87 ARG A O 1
ATOM 711 N N . VAL A 1 88 ? 32.950 4.108 -70.052 1.00 79.62 88 VAL A N 1
ATOM 712 C CA . VAL A 1 88 ? 32.096 4.911 -70.925 1.00 79.62 88 VAL A CA 1
ATOM 713 C C . VAL A 1 88 ? 30.671 4.409 -70.761 1.00 79.62 88 VAL A C 1
ATOM 715 O O . VAL A 1 88 ? 30.370 3.279 -71.135 1.00 79.62 88 VAL A O 1
ATOM 718 N N . LEU A 1 89 ? 29.809 5.246 -70.200 1.00 75.81 89 LEU A N 1
ATOM 719 C CA . LEU A 1 89 ? 28.410 4.941 -69.953 1.00 75.81 89 LEU A CA 1
ATOM 720 C C . LEU A 1 89 ? 27.559 5.642 -71.009 1.00 75.81 89 LEU A C 1
ATOM 722 O O . LEU A 1 89 ? 27.662 6.852 -71.213 1.00 75.81 89 LEU A O 1
ATOM 726 N N . MET A 1 90 ? 26.760 4.846 -71.713 1.00 71.94 90 MET A N 1
ATOM 727 C CA . MET A 1 90 ? 25.800 5.332 -72.708 1.00 71.94 90 MET A CA 1
ATOM 728 C C . MET A 1 90 ? 24.405 5.501 -72.096 1.00 71.94 90 MET A C 1
ATOM 730 O O . MET A 1 90 ? 23.675 6.386 -72.516 1.00 71.94 90 MET A O 1
ATOM 734 N N . ASN A 1 91 ? 24.100 4.735 -71.039 1.00 69.12 91 ASN A N 1
ATOM 735 C CA . ASN A 1 91 ? 22.848 4.788 -70.284 1.00 69.12 91 ASN A CA 1
ATOM 736 C C . ASN A 1 91 ? 23.160 5.043 -68.796 1.00 69.12 91 ASN A C 1
ATOM 738 O O . ASN A 1 91 ? 24.083 4.442 -68.240 1.00 69.12 91 ASN A O 1
ATOM 742 N N . LEU A 1 92 ? 22.405 5.937 -68.148 1.00 70.00 92 LEU A N 1
ATOM 743 C CA . LEU A 1 92 ? 22.657 6.393 -66.767 1.00 70.00 92 LEU A CA 1
ATOM 744 C C . LEU A 1 92 ? 21.976 5.536 -65.683 1.00 70.00 92 LEU A C 1
ATOM 746 O O . LEU A 1 92 ? 22.180 5.779 -64.496 1.00 70.00 92 LEU A O 1
ATOM 750 N N . GLU A 1 93 ? 21.189 4.531 -66.064 1.00 67.44 93 GLU A N 1
ATOM 751 C CA . GLU A 1 93 ? 20.330 3.761 -65.148 1.00 67.44 93 GLU A CA 1
ATOM 752 C C . GLU A 1 93 ? 21.121 2.984 -64.081 1.00 67.44 93 GLU A C 1
ATOM 754 O O . GLU A 1 93 ? 20.695 2.881 -62.931 1.00 67.44 93 GLU A O 1
ATOM 759 N N . ASN A 1 94 ? 22.329 2.522 -64.423 1.00 65.38 94 ASN A N 1
ATOM 760 C CA . ASN A 1 94 ? 23.126 1.639 -63.563 1.00 65.38 94 ASN A CA 1
ATOM 761 C C . ASN A 1 94 ? 24.351 2.332 -62.942 1.00 65.38 94 ASN A C 1
ATOM 763 O O . ASN A 1 94 ? 25.228 1.663 -62.395 1.00 65.38 94 ASN A O 1
ATOM 767 N N . LEU A 1 95 ? 24.414 3.669 -62.988 1.00 68.50 95 LEU A N 1
ATOM 768 C CA . LEU A 1 95 ? 25.574 4.465 -62.556 1.00 68.50 95 LEU A CA 1
ATOM 769 C C . LEU A 1 95 ? 25.974 4.222 -61.089 1.00 68.50 95 LEU A C 1
ATOM 771 O O . LEU A 1 95 ? 27.141 4.363 -60.739 1.00 68.50 95 LEU A O 1
ATOM 775 N N . ASN A 1 96 ? 24.999 3.877 -60.242 1.00 67.75 96 ASN A N 1
ATOM 776 C CA . ASN A 1 96 ? 25.169 3.726 -58.795 1.00 67.75 96 ASN A CA 1
ATOM 777 C C . ASN A 1 96 ? 24.991 2.277 -58.301 1.00 67.75 96 ASN A C 1
ATOM 779 O O . ASN A 1 96 ? 24.952 2.027 -57.099 1.00 67.75 96 ASN A O 1
ATOM 783 N N . ALA A 1 97 ? 24.833 1.311 -59.211 1.00 67.94 97 ALA A N 1
ATOM 784 C CA . ALA A 1 97 ? 24.530 -0.075 -58.848 1.00 67.94 97 ALA A CA 1
ATOM 785 C C . ALA A 1 97 ? 25.673 -0.741 -58.062 1.00 67.94 97 ALA A C 1
ATOM 787 O O . ALA A 1 97 ? 25.421 -1.520 -57.150 1.00 67.94 97 ALA A O 1
ATOM 788 N N . GLU A 1 98 ? 26.925 -0.397 -58.371 1.00 64.25 98 GLU A N 1
ATOM 789 C CA . GLU A 1 98 ? 28.107 -0.948 -57.699 1.00 64.25 98 GLU A CA 1
ATOM 790 C C . GLU A 1 98 ? 28.282 -0.403 -56.269 1.00 64.25 98 GLU A C 1
ATOM 792 O O . GLU A 1 98 ? 28.722 -1.125 -55.378 1.00 64.25 98 GLU A O 1
ATOM 797 N N . GLU A 1 99 ? 27.905 0.853 -56.027 1.00 63.66 99 GLU A N 1
ATOM 798 C CA . GLU A 1 99 ? 27.946 1.466 -54.694 1.00 63.66 99 GLU A CA 1
ATOM 799 C C . GLU A 1 99 ? 26.782 0.975 -53.826 1.00 63.66 99 GLU A C 1
ATOM 801 O O . GLU A 1 99 ? 27.000 0.574 -52.686 1.00 63.66 99 GLU A O 1
ATOM 806 N N . LYS A 1 100 ? 25.581 0.835 -54.407 1.00 64.94 100 LYS A N 1
ATOM 807 C CA . LYS A 1 100 ? 24.449 0.154 -53.758 1.00 64.94 100 LYS A CA 1
ATOM 808 C C . LYS A 1 100 ? 24.751 -1.312 -53.440 1.00 64.94 100 LYS A C 1
ATOM 810 O O . LYS A 1 100 ? 24.309 -1.816 -52.417 1.00 64.94 100 LYS A O 1
ATOM 815 N N . ALA A 1 101 ? 25.506 -2.015 -54.285 1.00 62.69 101 ALA A N 1
ATOM 816 C CA . ALA A 1 101 ? 25.922 -3.391 -54.011 1.00 62.69 101 ALA A CA 1
ATOM 817 C C . ALA A 1 101 ? 26.928 -3.476 -52.847 1.00 62.69 101 ALA A C 1
ATOM 819 O O . ALA A 1 101 ? 26.869 -4.432 -52.081 1.00 62.69 101 ALA A O 1
ATOM 820 N N . LYS A 1 102 ? 27.796 -2.468 -52.677 1.00 60.53 102 LYS A N 1
ATOM 821 C CA . LYS A 1 102 ? 28.740 -2.358 -51.548 1.00 60.53 102 LYS A CA 1
ATOM 822 C C . LYS A 1 102 ? 28.064 -1.912 -50.246 1.00 60.53 102 LYS A C 1
ATOM 824 O O . LYS A 1 102 ? 28.475 -2.353 -49.183 1.00 60.53 102 LYS A O 1
ATOM 829 N N . GLU A 1 103 ? 27.000 -1.110 -50.315 1.00 56.47 103 GLU A N 1
ATOM 830 C CA . GLU A 1 103 ? 26.168 -0.736 -49.155 1.00 56.47 103 GLU A CA 1
ATOM 831 C C . GLU A 1 103 ? 25.449 -1.941 -48.516 1.00 56.47 103 GLU A C 1
ATOM 833 O O . GLU A 1 103 ? 25.080 -1.895 -47.345 1.00 56.47 103 GLU A O 1
ATOM 838 N N . ASN A 1 104 ? 25.285 -3.046 -49.253 1.00 56.12 104 ASN A N 1
ATOM 839 C CA . ASN A 1 104 ? 24.731 -4.288 -48.705 1.00 56.12 104 ASN A CA 1
ATOM 840 C C . ASN A 1 104 ? 25.716 -5.058 -47.804 1.00 56.12 104 ASN A C 1
ATOM 842 O O . ASN A 1 104 ? 25.300 -6.021 -47.158 1.00 56.12 104 ASN A O 1
ATOM 846 N N . ASP A 1 105 ? 26.988 -4.651 -47.728 1.00 60.34 105 ASP A N 1
ATOM 847 C CA . ASP A 1 105 ? 27.911 -5.141 -46.705 1.00 60.34 105 ASP A CA 1
ATOM 848 C C . ASP A 1 105 ? 27.661 -4.325 -45.426 1.00 60.34 105 ASP A C 1
ATOM 850 O O . ASP A 1 105 ? 27.954 -3.131 -45.363 1.00 60.34 105 ASP A O 1
ATOM 854 N N . VAL A 1 106 ? 27.001 -4.964 -44.452 1.00 62.69 106 VAL A N 1
ATOM 855 C CA . VAL A 1 106 ? 26.291 -4.362 -43.305 1.00 62.69 106 VAL A CA 1
ATOM 856 C C . VAL A 1 106 ? 26.941 -3.059 -42.802 1.00 62.69 106 VAL A C 1
ATOM 858 O O . VAL A 1 106 ? 27.956 -3.106 -42.095 1.00 62.69 106 VAL A O 1
ATOM 861 N N . PRO A 1 107 ? 26.346 -1.886 -43.095 1.00 70.56 107 PRO A N 1
ATOM 862 C CA . PRO A 1 107 ? 26.901 -0.615 -42.663 1.00 70.56 107 PRO A CA 1
ATOM 863 C C . PRO A 1 107 ? 26.954 -0.553 -41.130 1.00 70.56 107 PRO A C 1
ATOM 865 O O . PRO A 1 107 ? 25.931 -0.653 -40.452 1.00 70.56 107 PRO A O 1
ATOM 868 N N . MET A 1 108 ? 28.158 -0.362 -40.581 1.00 74.81 108 MET A N 1
ATOM 869 C CA . MET A 1 108 ? 28.416 -0.057 -39.163 1.00 74.81 108 MET A CA 1
ATOM 870 C C . MET A 1 108 ? 27.976 -1.133 -38.145 1.00 74.81 108 MET A C 1
ATOM 872 O O . MET A 1 108 ? 27.195 -0.867 -37.228 1.00 74.81 108 MET A O 1
ATOM 876 N N . SER A 1 109 ? 28.565 -2.330 -38.221 1.00 83.31 109 SER A N 1
ATOM 877 C CA . SER A 1 109 ? 28.346 -3.428 -37.256 1.00 83.31 109 SER A CA 1
ATOM 878 C C . SER A 1 109 ? 28.545 -3.035 -35.780 1.00 83.31 109 SER A C 1
ATOM 880 O O . SER A 1 109 ? 27.780 -3.458 -34.913 1.00 83.31 109 SER A O 1
ATOM 882 N N . GLN A 1 110 ? 29.524 -2.176 -35.477 1.00 89.12 110 GLN A N 1
ATOM 883 C CA . GLN A 1 110 ? 29.772 -1.698 -34.108 1.00 89.12 110 GLN A CA 1
ATOM 884 C C . GLN A 1 110 ? 28.638 -0.811 -33.578 1.00 89.12 110 GLN A C 1
ATOM 886 O O . GLN A 1 110 ? 28.253 -0.924 -32.416 1.00 89.12 110 GLN A O 1
ATOM 891 N N . LEU A 1 111 ? 28.066 0.048 -34.427 1.00 90.44 111 LEU A N 1
ATOM 892 C CA . LEU A 1 111 ? 26.943 0.898 -34.035 1.00 90.44 111 LEU A CA 1
ATOM 893 C C . LEU A 1 111 ? 25.696 0.053 -33.758 1.00 90.44 111 LEU A C 1
ATOM 895 O O . LEU A 1 111 ? 25.017 0.283 -32.763 1.00 90.44 111 LEU A O 1
ATOM 899 N N . GLN A 1 112 ? 25.432 -0.960 -34.586 1.00 88.19 112 GLN A N 1
ATOM 900 C CA . GLN A 1 112 ? 24.324 -1.894 -34.367 1.00 88.19 112 GLN A CA 1
ATOM 901 C C . GLN A 1 112 ? 24.465 -2.654 -33.046 1.00 88.19 112 GLN A C 1
ATOM 903 O O . GLN A 1 112 ? 23.480 -2.816 -32.326 1.00 88.19 112 GLN A O 1
ATOM 908 N N . HIS A 1 113 ? 25.682 -3.087 -32.703 1.00 94.69 113 HIS A N 1
ATOM 909 C CA . HIS A 1 113 ? 25.951 -3.710 -31.410 1.00 94.69 113 HIS A CA 1
ATOM 910 C C . HIS A 1 113 ? 25.683 -2.744 -30.248 1.00 94.69 113 HIS A C 1
ATOM 912 O O . HIS A 1 113 ? 24.963 -3.103 -29.322 1.00 94.69 113 HIS A O 1
ATOM 918 N N . ASN A 1 114 ? 26.176 -1.503 -30.321 1.00 95.44 114 ASN A N 1
ATOM 919 C CA . ASN A 1 114 ? 25.941 -0.496 -29.280 1.00 95.44 114 ASN A CA 1
ATOM 920 C C . ASN A 1 114 ? 24.450 -0.172 -29.108 1.00 95.44 114 ASN A C 1
ATOM 922 O O . ASN A 1 114 ? 23.965 -0.076 -27.984 1.00 95.44 114 ASN A O 1
ATOM 926 N N . VAL A 1 115 ? 23.711 -0.035 -30.212 1.00 96.12 115 VAL A N 1
ATOM 927 C CA . VAL A 1 115 ? 22.256 0.172 -30.179 1.00 96.12 115 VAL A CA 1
ATOM 928 C C . VAL A 1 115 ? 21.561 -1.026 -29.540 1.00 96.12 115 VAL A C 1
ATOM 930 O O . VAL A 1 115 ? 20.697 -0.835 -28.690 1.00 96.12 115 VAL A O 1
ATOM 933 N N . ARG A 1 116 ? 21.965 -2.251 -29.889 1.00 96.00 116 ARG A N 1
ATOM 934 C CA . ARG A 1 116 ? 21.428 -3.468 -29.273 1.00 96.00 116 ARG A CA 1
ATOM 935 C C . ARG A 1 116 ? 21.679 -3.499 -27.767 1.00 96.00 116 ARG A C 1
ATOM 937 O O . ARG A 1 116 ? 20.731 -3.717 -27.033 1.00 96.00 116 ARG A O 1
ATOM 944 N N . LEU A 1 117 ? 22.889 -3.177 -27.304 1.00 97.44 117 LEU A N 1
ATOM 945 C CA . LEU A 1 117 ? 23.183 -3.086 -25.868 1.00 97.44 117 LEU A CA 1
ATOM 946 C C . LEU A 1 117 ? 22.264 -2.089 -25.151 1.00 97.44 117 LEU A C 1
ATOM 948 O O . LEU A 1 117 ? 21.768 -2.382 -24.069 1.00 97.44 117 LEU A O 1
ATOM 952 N N . ILE A 1 118 ? 22.017 -0.917 -25.744 1.00 97.69 118 ILE A N 1
ATOM 953 C CA . ILE A 1 118 ? 21.114 0.087 -25.160 1.00 97.69 118 ILE A CA 1
ATOM 954 C C . ILE A 1 118 ? 19.680 -0.447 -25.088 1.00 97.69 118 ILE A C 1
ATOM 956 O O . ILE A 1 118 ? 19.007 -0.250 -24.077 1.00 97.69 118 ILE A O 1
ATOM 960 N N . VAL A 1 119 ? 19.219 -1.123 -26.141 1.00 98.19 119 VAL A N 1
ATOM 961 C CA . VAL A 1 119 ? 17.888 -1.741 -26.176 1.00 98.19 119 VAL A CA 1
ATOM 962 C C . VAL A 1 119 ? 17.773 -2.839 -25.122 1.00 98.19 119 VAL A C 1
ATOM 964 O O . VAL A 1 119 ? 16.809 -2.825 -24.365 1.00 98.19 119 VAL A O 1
ATOM 967 N N . ASP A 1 120 ? 18.766 -3.719 -25.011 1.00 97.88 120 ASP A N 1
ATOM 968 C CA . ASP A 1 120 ? 18.778 -4.812 -24.035 1.00 97.88 120 ASP A CA 1
ATOM 969 C C . ASP A 1 120 ? 18.753 -4.264 -22.596 1.00 97.88 120 ASP A C 1
ATOM 971 O O . ASP A 1 120 ? 18.008 -4.752 -21.746 1.00 97.88 120 ASP A O 1
ATOM 975 N N . LEU A 1 121 ? 19.520 -3.203 -22.314 1.00 98.06 121 LEU A N 1
ATOM 976 C CA . LEU A 1 121 ? 19.500 -2.526 -21.013 1.00 98.06 121 LEU A CA 1
ATOM 977 C C . LEU A 1 121 ? 18.130 -1.900 -20.718 1.00 98.06 121 LEU A C 1
ATOM 979 O O . LEU A 1 121 ? 17.598 -2.081 -19.624 1.00 98.06 121 LEU A O 1
ATOM 983 N N . ALA A 1 122 ? 17.538 -1.207 -21.693 1.00 98.12 122 ALA A N 1
ATOM 984 C CA . ALA A 1 122 ? 16.212 -0.616 -21.541 1.00 98.12 122 ALA A CA 1
ATOM 985 C C . ALA A 1 122 ? 15.126 -1.686 -21.347 1.00 98.12 122 ALA A C 1
ATOM 987 O O . ALA A 1 122 ? 14.214 -1.503 -20.541 1.00 98.12 122 ALA A O 1
ATOM 988 N N . GLU A 1 123 ? 15.224 -2.818 -22.044 1.00 98.19 123 GLU A N 1
ATOM 989 C CA . GLU A 1 123 ? 14.308 -3.943 -21.882 1.00 98.19 123 GLU A CA 1
ATOM 990 C C . GLU A 1 123 ? 14.409 -4.538 -20.472 1.00 98.19 123 GLU A C 1
ATOM 992 O O . GLU A 1 123 ? 13.385 -4.732 -19.811 1.00 98.19 123 GLU A O 1
ATOM 997 N N . LEU A 1 124 ? 15.628 -4.763 -19.973 1.00 98.38 124 LEU A N 1
ATOM 998 C CA . LEU A 1 124 ? 15.852 -5.237 -18.606 1.00 98.38 124 LEU A CA 1
ATOM 999 C C . LEU A 1 124 ? 15.286 -4.267 -17.561 1.00 98.38 124 LEU A C 1
ATOM 1001 O O . LEU A 1 124 ? 14.670 -4.712 -16.587 1.00 98.38 124 LEU A O 1
ATOM 1005 N N . ASP A 1 125 ? 15.441 -2.959 -17.772 1.00 98.50 125 ASP A N 1
ATOM 1006 C CA . ASP A 1 125 ? 14.877 -1.932 -16.896 1.00 98.50 125 ASP A CA 1
ATOM 1007 C C . ASP A 1 125 ? 13.345 -1.960 -16.904 1.00 98.50 125 ASP A C 1
ATOM 1009 O O . ASP A 1 125 ? 12.726 -1.951 -15.838 1.00 98.50 125 ASP A O 1
ATOM 1013 N N . VAL A 1 126 ? 12.712 -2.074 -18.076 1.00 98.44 126 VAL A N 1
ATOM 1014 C CA . VAL A 1 126 ? 11.250 -2.205 -18.192 1.00 98.44 126 VAL A CA 1
ATOM 1015 C C . VAL A 1 126 ? 10.758 -3.461 -17.472 1.00 98.44 126 VAL A C 1
ATOM 1017 O O . VAL A 1 126 ? 9.811 -3.392 -16.687 1.00 98.44 126 VAL A O 1
ATOM 1020 N N . GLN A 1 127 ? 11.426 -4.600 -17.668 1.00 98.38 127 GLN A N 1
ATOM 1021 C CA . GLN A 1 127 ? 11.088 -5.851 -16.983 1.00 98.38 127 GLN A CA 1
ATOM 1022 C C . GLN A 1 127 ? 11.278 -5.751 -15.463 1.00 98.38 127 GLN A C 1
ATOM 1024 O O . GLN A 1 127 ? 10.518 -6.337 -14.687 1.00 98.38 127 GLN A O 1
ATOM 1029 N N . LYS A 1 128 ? 12.305 -5.031 -15.000 1.00 98.50 128 LYS A N 1
ATOM 1030 C CA . LYS A 1 128 ? 12.515 -4.770 -13.573 1.00 98.50 128 LYS A CA 1
ATOM 1031 C C . LYS A 1 128 ? 11.398 -3.895 -13.010 1.00 98.50 128 LYS A C 1
ATOM 1033 O O . LYS A 1 128 ? 10.816 -4.263 -11.995 1.00 98.50 128 LYS A O 1
ATOM 1038 N N . ILE A 1 129 ? 11.071 -2.792 -13.680 1.00 98.44 129 ILE A N 1
ATOM 1039 C CA . 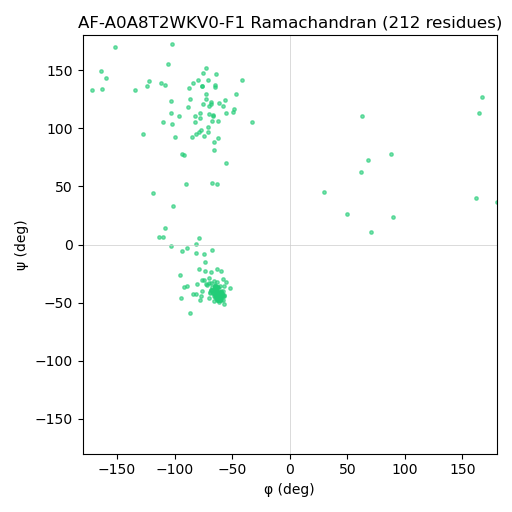ILE A 1 129 ? 10.005 -1.877 -13.260 1.00 98.44 129 ILE A CA 1
ATOM 1040 C C . ILE A 1 129 ? 8.662 -2.606 -13.201 1.00 98.44 129 ILE A C 1
ATOM 1042 O O . ILE A 1 129 ? 7.939 -2.434 -12.226 1.00 98.44 129 ILE A O 1
ATOM 1046 N N . ASP A 1 130 ? 8.335 -3.446 -14.186 1.00 98.44 130 ASP A N 1
ATOM 1047 C CA . ASP A 1 130 ? 7.084 -4.212 -14.181 1.00 98.44 130 ASP A CA 1
ATOM 1048 C C . ASP A 1 130 ? 7.004 -5.178 -12.988 1.00 98.44 130 ASP A C 1
ATOM 1050 O O . ASP A 1 130 ? 5.987 -5.219 -12.292 1.00 98.44 130 ASP A O 1
ATOM 1054 N N . ARG A 1 131 ? 8.093 -5.899 -12.684 1.00 98.31 131 ARG A N 1
ATOM 1055 C CA . ARG A 1 131 ? 8.171 -6.762 -11.491 1.00 98.31 131 ARG A CA 1
ATOM 1056 C C . ARG A 1 131 ? 8.019 -5.965 -10.199 1.00 98.31 131 ARG A C 1
ATOM 1058 O O . ARG A 1 131 ? 7.210 -6.337 -9.352 1.00 98.31 131 ARG A O 1
ATOM 1065 N N . ASP A 1 132 ? 8.750 -4.862 -10.068 1.00 98.44 132 ASP A N 1
ATOM 1066 C CA . ASP A 1 132 ? 8.685 -3.993 -8.891 1.00 98.44 132 ASP A CA 1
ATOM 1067 C C . ASP A 1 132 ? 7.261 -3.443 -8.703 1.00 98.44 132 ASP A C 1
ATOM 1069 O O . ASP A 1 132 ? 6.716 -3.456 -7.602 1.00 98.44 132 ASP A O 1
ATOM 1073 N N . LEU A 1 133 ? 6.610 -3.036 -9.790 1.00 98.50 133 LEU A N 1
ATOM 1074 C CA . LEU A 1 133 ? 5.249 -2.517 -9.780 1.00 98.50 133 LEU A CA 1
ATOM 1075 C C . LEU A 1 133 ? 4.209 -3.592 -9.422 1.00 98.50 133 LEU A C 1
ATOM 1077 O O . LEU A 1 133 ? 3.262 -3.285 -8.696 1.00 98.50 133 LEU A O 1
ATOM 1081 N N . ARG A 1 134 ? 4.374 -4.848 -9.859 1.00 98.25 134 ARG A N 1
ATOM 1082 C CA . ARG A 1 134 ? 3.524 -5.967 -9.404 1.00 98.25 134 ARG A CA 1
ATOM 1083 C C . ARG A 1 134 ? 3.682 -6.207 -7.905 1.00 98.25 134 ARG A C 1
ATOM 1085 O O . ARG A 1 134 ? 2.678 -6.225 -7.198 1.00 98.25 134 ARG A O 1
ATOM 1092 N N . ASN A 1 135 ? 4.919 -6.269 -7.416 1.00 98.31 135 ASN A N 1
ATOM 1093 C CA . ASN A 1 135 ? 5.205 -6.455 -5.992 1.00 98.31 135 ASN A CA 1
ATOM 1094 C C . ASN A 1 135 ? 4.598 -5.327 -5.145 1.00 98.31 135 ASN A C 1
ATOM 1096 O O . ASN A 1 135 ? 3.963 -5.581 -4.126 1.00 98.31 135 ASN A O 1
ATOM 1100 N N . VAL A 1 136 ? 4.743 -4.071 -5.581 1.00 98.38 136 VAL A N 1
ATOM 1101 C CA . VAL A 1 136 ? 4.157 -2.909 -4.892 1.00 98.38 136 VAL A CA 1
ATOM 1102 C C . VAL A 1 136 ? 2.628 -2.960 -4.892 1.00 98.38 136 VAL A C 1
ATOM 1104 O O . VAL A 1 136 ? 2.001 -2.598 -3.899 1.00 98.38 136 VAL A O 1
ATOM 1107 N N . ARG A 1 137 ? 1.995 -3.428 -5.974 1.00 98.38 137 ARG A N 1
ATOM 1108 C CA . ARG A 1 137 ? 0.534 -3.610 -6.002 1.00 98.38 137 ARG A CA 1
ATOM 1109 C C . ARG A 1 137 ? 0.083 -4.691 -5.026 1.00 98.38 137 ARG A C 1
ATOM 1111 O O . ARG A 1 137 ? -0.886 -4.479 -4.304 1.00 98.38 137 ARG A O 1
ATOM 1118 N N . GLU A 1 138 ? 0.776 -5.822 -4.978 1.00 98.06 138 GLU A N 1
ATOM 1119 C CA . GLU A 1 138 ? 0.457 -6.909 -4.047 1.00 98.06 138 GLU A CA 1
ATOM 1120 C C . GLU A 1 138 ? 0.605 -6.470 -2.587 1.00 98.06 138 GLU A C 1
ATOM 1122 O O . GLU A 1 138 ? -0.302 -6.703 -1.782 1.00 98.06 138 GLU A O 1
ATOM 1127 N N . THR A 1 139 ? 1.690 -5.765 -2.250 1.00 98.31 139 THR A N 1
ATOM 1128 C CA . THR A 1 139 ? 1.886 -5.229 -0.896 1.00 98.31 139 THR A CA 1
ATOM 1129 C C . THR A 1 139 ? 0.843 -4.174 -0.554 1.00 98.31 139 THR A C 1
ATOM 1131 O O . THR A 1 139 ? 0.287 -4.221 0.541 1.00 98.31 139 THR A O 1
ATOM 1134 N N . ALA A 1 140 ? 0.491 -3.283 -1.485 1.00 98.44 140 ALA A N 1
ATOM 1135 C CA . ALA A 1 140 ? -0.565 -2.296 -1.277 1.00 98.44 140 ALA A CA 1
ATOM 1136 C C . ALA A 1 140 ? -1.924 -2.955 -0.991 1.00 98.44 140 ALA A C 1
ATOM 1138 O O . ALA A 1 140 ? -2.622 -2.552 -0.063 1.00 98.44 140 ALA A O 1
ATOM 1139 N N . ILE A 1 141 ? -2.284 -4.004 -1.737 1.00 98.38 141 ILE A N 1
ATOM 1140 C CA . ILE A 1 141 ? -3.522 -4.754 -1.498 1.00 98.38 141 ILE A CA 1
ATOM 1141 C C . ILE A 1 141 ? -3.467 -5.466 -0.135 1.00 98.38 141 ILE A C 1
ATOM 1143 O O . ILE A 1 141 ? -4.455 -5.463 0.598 1.00 98.38 141 ILE A O 1
ATOM 1147 N N . SER A 1 142 ? -2.333 -6.073 0.226 1.00 98.25 142 SER A N 1
ATOM 1148 C CA . SER A 1 142 ? -2.163 -6.719 1.535 1.00 98.25 142 SER A CA 1
ATOM 1149 C C . SER A 1 142 ? -2.336 -5.727 2.686 1.00 98.25 142 SER A C 1
ATOM 1151 O O . SER A 1 142 ? -3.103 -5.989 3.610 1.00 98.25 142 SER A O 1
ATOM 1153 N N . LEU A 1 143 ? -1.677 -4.570 2.596 1.00 98.50 143 LEU A N 1
ATOM 1154 C CA . LEU A 1 143 ? -1.775 -3.499 3.587 1.00 98.50 143 LEU A CA 1
ATOM 1155 C C . LEU A 1 143 ? -3.197 -2.945 3.685 1.00 98.50 143 LEU A C 1
ATOM 1157 O O . LEU A 1 143 ? -3.661 -2.654 4.782 1.00 98.50 143 LEU A O 1
ATOM 1161 N N . GLN A 1 144 ? -3.915 -2.837 2.566 1.00 98.38 144 GLN A N 1
ATOM 1162 C CA . GLN A 1 144 ? -5.307 -2.395 2.576 1.00 98.38 144 GLN A CA 1
ATOM 1163 C C . GLN A 1 144 ? -6.209 -3.371 3.346 1.00 98.38 144 GLN A C 1
ATOM 1165 O O . GLN A 1 144 ? -7.012 -2.938 4.169 1.00 98.38 144 GLN A O 1
ATOM 1170 N N . ARG A 1 145 ? -6.035 -4.686 3.155 1.00 98.25 145 ARG A N 1
ATOM 1171 C CA . ARG A 1 145 ? -6.782 -5.694 3.930 1.00 98.25 145 ARG A CA 1
ATOM 1172 C C . ARG A 1 145 ? -6.433 -5.655 5.414 1.00 98.25 145 ARG A C 1
ATOM 1174 O O . ARG A 1 145 ? -7.310 -5.816 6.259 1.00 98.25 145 ARG A O 1
ATOM 1181 N N . GLU A 1 146 ? -5.158 -5.465 5.740 1.00 98.06 146 GLU A N 1
ATOM 1182 C CA . GLU A 1 146 ? -4.716 -5.337 7.129 1.00 98.06 146 GLU A CA 1
ATOM 1183 C C . GLU A 1 146 ? -5.297 -4.082 7.784 1.00 98.06 146 GLU A C 1
ATOM 1185 O O . GLU A 1 146 ? -5.809 -4.159 8.899 1.00 98.06 146 GLU A O 1
ATOM 1190 N N . LYS A 1 147 ? -5.307 -2.955 7.066 1.00 98.44 147 LYS A N 1
ATOM 1191 C CA . LYS A 1 147 ? -5.952 -1.717 7.503 1.00 98.44 147 LYS A CA 1
ATOM 1192 C C . LYS A 1 147 ? -7.435 -1.940 7.797 1.00 98.44 147 LYS A C 1
ATOM 1194 O O . LYS A 1 147 ? -7.877 -1.602 8.887 1.00 98.44 147 LYS A O 1
ATOM 1199 N N . GLU A 1 148 ? -8.184 -2.542 6.873 1.00 98.31 148 GLU A N 1
ATOM 1200 C CA . GLU A 1 148 ? -9.612 -2.836 7.069 1.00 98.31 148 GLU A CA 1
ATOM 1201 C C . GLU A 1 148 ? -9.837 -3.738 8.290 1.00 98.31 148 GLU A C 1
ATOM 1203 O O . GLU A 1 148 ? -10.697 -3.465 9.127 1.00 98.31 148 GLU A O 1
ATOM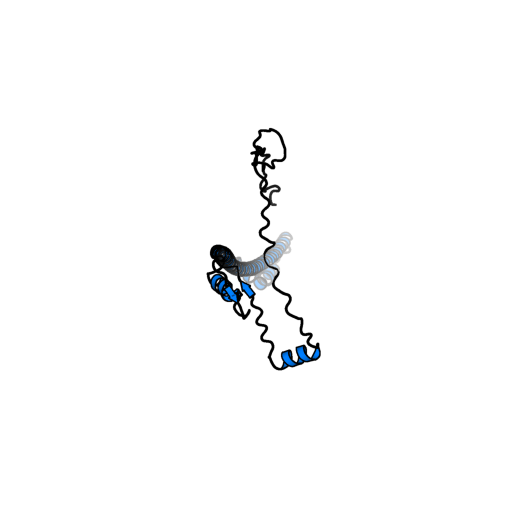 1208 N N . LYS A 1 149 ? -9.011 -4.777 8.458 1.00 98.38 149 LYS A N 1
ATOM 1209 C CA . LYS A 1 149 ? -9.058 -5.645 9.640 1.00 98.38 149 LYS A CA 1
ATOM 1210 C C . LYS A 1 149 ? -8.819 -4.852 10.929 1.00 98.38 149 LYS A C 1
ATOM 1212 O O . LYS A 1 149 ? -9.583 -5.001 11.881 1.00 98.38 149 LYS A O 1
ATOM 1217 N N . LEU A 1 150 ? -7.791 -4.007 10.966 1.00 98.19 150 LEU A N 1
ATOM 1218 C CA . LEU A 1 150 ? -7.482 -3.178 12.132 1.00 98.19 150 LEU A CA 1
ATOM 1219 C C . LEU A 1 150 ? -8.583 -2.153 12.421 1.00 98.19 150 LEU A C 1
ATOM 1221 O O . LEU A 1 150 ? -8.911 -1.945 13.583 1.00 98.19 150 LEU A O 1
ATOM 1225 N N . GLU A 1 151 ? -9.201 -1.563 11.398 1.00 98.19 151 GLU A N 1
ATOM 1226 C CA . GLU A 1 151 ? -10.338 -0.651 11.559 1.00 98.19 151 GLU A CA 1
ATOM 1227 C C . GLU A 1 151 ? -11.548 -1.364 12.175 1.00 98.19 151 GLU A C 1
ATOM 1229 O O . GLU A 1 151 ? -12.156 -0.841 13.112 1.00 98.19 151 GLU A O 1
ATOM 1234 N N . THR A 1 152 ? -11.869 -2.581 11.718 1.00 97.69 152 THR A N 1
ATOM 1235 C CA . THR A 1 152 ? -12.965 -3.368 12.312 1.00 97.69 152 THR A CA 1
ATOM 1236 C C . THR A 1 152 ? -12.689 -3.744 13.767 1.00 97.69 152 THR A C 1
ATOM 1238 O O . THR A 1 152 ? -13.583 -3.649 14.608 1.00 97.69 152 THR A O 1
ATOM 1241 N N . GLU A 1 153 ? -11.449 -4.114 14.091 1.00 97.38 153 GLU A N 1
ATOM 1242 C CA . GLU A 1 153 ? -11.049 -4.458 15.454 1.00 97.38 153 GLU A CA 1
ATOM 1243 C C . GLU A 1 153 ? -11.037 -3.228 16.369 1.00 97.38 153 GLU A C 1
ATOM 1245 O O . GLU A 1 153 ? -11.548 -3.289 17.485 1.00 97.38 153 GLU A O 1
ATOM 1250 N N . ALA A 1 154 ? -10.546 -2.085 15.889 1.00 98.00 154 ALA A N 1
ATOM 1251 C CA . ALA A 1 154 ? -10.584 -0.828 16.628 1.00 98.00 154 ALA A CA 1
ATOM 1252 C C . ALA A 1 154 ? -12.026 -0.372 16.894 1.00 98.00 154 ALA A C 1
ATOM 1254 O O . ALA A 1 154 ? -12.342 0.052 18.004 1.00 98.00 154 ALA A O 1
ATOM 1255 N N . ALA A 1 155 ? -12.925 -0.504 15.913 1.00 97.25 155 ALA A N 1
ATOM 1256 C CA . ALA A 1 155 ? -14.344 -0.207 16.099 1.00 97.25 155 ALA A CA 1
ATOM 1257 C C . ALA A 1 155 ? -14.993 -1.145 17.130 1.00 97.25 155 ALA A C 1
ATOM 1259 O O . ALA A 1 155 ? -15.764 -0.693 17.980 1.00 97.25 155 ALA A O 1
ATOM 1260 N N . ARG A 1 156 ? -14.648 -2.440 17.098 1.00 93.69 156 ARG A N 1
ATOM 1261 C CA . ARG A 1 156 ? -15.098 -3.430 18.085 1.00 93.69 156 ARG A CA 1
ATOM 1262 C C . ARG A 1 156 ? -14.623 -3.062 19.490 1.00 93.69 156 ARG A C 1
ATOM 1264 O O . ARG A 1 156 ? -15.438 -3.016 20.405 1.00 93.69 156 ARG A O 1
ATOM 1271 N N . GLN A 1 157 ? -13.335 -2.766 19.653 1.00 92.75 157 GLN A N 1
ATOM 1272 C CA . GLN A 1 157 ? -12.745 -2.382 20.937 1.00 92.75 157 GLN A CA 1
ATOM 1273 C C . GLN A 1 157 ? -13.318 -1.068 21.465 1.00 92.75 157 GLN A C 1
ATOM 1275 O O . GLN A 1 157 ? -13.639 -0.983 22.645 1.00 92.75 157 GLN A O 1
ATOM 1280 N N . LYS A 1 158 ? -13.514 -0.067 20.599 1.00 96.38 158 LYS A N 1
ATOM 1281 C CA . LYS A 1 158 ? -14.157 1.193 20.982 1.00 96.38 158 LYS A CA 1
ATOM 1282 C C . LYS A 1 158 ? -15.556 0.953 21.538 1.00 96.38 158 LYS A C 1
ATOM 1284 O O . LYS A 1 158 ? -15.853 1.419 22.626 1.00 96.38 158 LYS A O 1
ATOM 1289 N N . LYS A 1 159 ? -16.372 0.152 20.846 1.00 91.94 159 LYS A N 1
ATOM 1290 C CA . LYS A 1 159 ? -17.705 -0.214 21.340 1.00 91.94 159 LYS A CA 1
ATOM 1291 C C . LYS A 1 159 ? -17.639 -0.906 22.706 1.00 91.94 159 LYS A C 1
ATOM 1293 O O . LYS A 1 159 ? -18.469 -0.632 23.561 1.00 91.94 159 LYS A O 1
ATOM 1298 N N . GLN A 1 160 ? -16.661 -1.788 22.919 1.00 89.50 160 GLN A N 1
ATOM 1299 C CA . GLN A 1 160 ? -16.471 -2.426 24.225 1.00 89.50 160 GLN A CA 1
ATOM 1300 C C . GLN A 1 160 ? -16.080 -1.422 25.315 1.00 89.50 160 GLN A C 1
ATOM 1302 O O . GLN A 1 160 ? -16.591 -1.518 26.424 1.00 89.50 160 GLN A O 1
ATOM 1307 N N . LEU A 1 161 ? -15.216 -0.449 25.012 1.00 91.75 161 LEU A N 1
ATOM 1308 C CA . LEU A 1 161 ? -14.855 0.611 25.957 1.00 91.75 161 LEU A CA 1
ATOM 1309 C C . LEU A 1 161 ? -16.047 1.509 26.291 1.00 91.75 161 LEU A C 1
ATOM 1311 O O . LEU A 1 161 ? -16.285 1.747 27.469 1.00 91.75 161 LEU A O 1
ATOM 1315 N N . ASP A 1 162 ? -16.814 1.933 25.286 1.00 92.69 162 ASP A N 1
ATOM 1316 C CA . ASP A 1 162 ? -18.021 2.746 25.476 1.00 92.69 162 ASP A CA 1
ATOM 1317 C C . ASP A 1 162 ? -19.035 1.997 26.372 1.00 92.69 162 ASP A C 1
ATOM 1319 O O . ASP A 1 162 ? -19.587 2.556 27.319 1.00 92.69 162 ASP A O 1
ATOM 1323 N N . ASN A 1 163 ? -19.218 0.689 26.142 1.00 89.81 163 ASN A N 1
ATOM 1324 C CA . ASN A 1 163 ? -20.053 -0.163 26.992 1.00 89.81 163 ASN A CA 1
ATOM 1325 C C . ASN A 1 163 ? -19.516 -0.259 28.434 1.00 89.81 163 ASN A C 1
ATOM 1327 O O . ASN A 1 163 ? -20.283 -0.168 29.392 1.00 89.81 163 ASN A O 1
ATOM 1331 N N . MET A 1 164 ? -18.204 -0.457 28.610 1.00 87.06 164 MET A N 1
ATOM 1332 C CA . MET A 1 164 ? -17.577 -0.524 29.936 1.00 87.06 164 MET A CA 1
ATOM 1333 C C . MET A 1 164 ? -17.670 0.812 30.682 1.00 87.06 164 MET A C 1
ATOM 1335 O O . MET A 1 164 ? -17.856 0.806 31.898 1.00 87.06 164 MET A O 1
ATOM 1339 N N . GLU A 1 165 ? -17.581 1.943 29.981 1.00 91.94 165 GLU A N 1
ATOM 1340 C CA . GLU A 1 165 ? -17.792 3.278 30.543 1.00 91.94 165 GLU A CA 1
ATOM 1341 C C . GLU A 1 165 ? -19.226 3.447 31.058 1.00 91.94 165 GLU A C 1
ATOM 1343 O O . GLU A 1 165 ? -19.414 3.893 32.191 1.00 91.94 165 GLU A O 1
ATOM 1348 N N . GLU A 1 166 ? -20.235 3.008 30.297 1.00 90.56 166 GLU A N 1
ATOM 1349 C CA . GLU A 1 166 ? -21.632 3.047 30.750 1.00 90.56 166 GLU A CA 1
ATOM 1350 C C . GLU A 1 166 ? -21.853 2.148 31.980 1.00 90.56 166 GLU A C 1
ATOM 1352 O O . GLU A 1 166 ? -22.471 2.580 32.957 1.00 90.56 166 GLU A O 1
ATOM 1357 N N . ILE A 1 167 ? -21.288 0.932 31.992 1.00 88.31 167 ILE A N 1
ATOM 1358 C CA . ILE A 1 167 ? -21.351 0.032 33.158 1.00 88.31 167 ILE A CA 1
ATOM 1359 C C . ILE A 1 167 ? -20.693 0.681 34.380 1.00 88.31 167 ILE A C 1
ATOM 1361 O O . ILE A 1 167 ? -21.280 0.666 35.464 1.00 88.31 167 ILE A O 1
ATOM 1365 N N . MET A 1 168 ? -19.499 1.261 34.229 1.00 89.50 16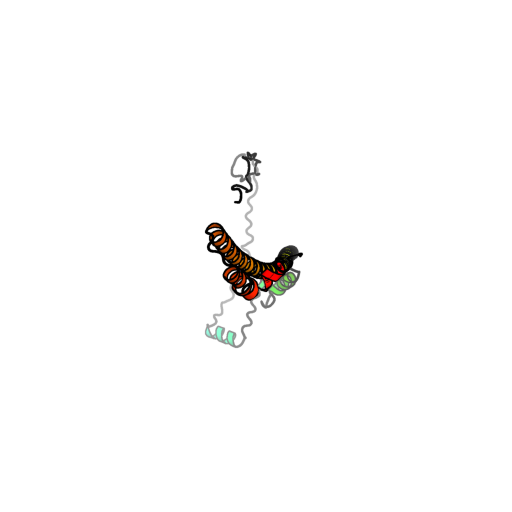8 MET A N 1
ATOM 1366 C CA . MET A 1 168 ? -18.840 1.985 35.320 1.00 89.50 168 MET A CA 1
ATOM 1367 C C . MET A 1 168 ? -19.698 3.151 35.810 1.00 89.50 168 MET A C 1
ATOM 1369 O O . MET A 1 168 ? -19.816 3.331 37.016 1.00 89.50 168 MET A O 1
ATOM 1373 N N . GLY A 1 169 ? -20.349 3.895 34.912 1.00 91.44 169 GLY A N 1
ATOM 1374 C CA . GLY A 1 169 ? -21.281 4.963 35.276 1.00 91.44 169 GLY A CA 1
ATOM 1375 C C . GLY A 1 169 ? -22.444 4.467 36.142 1.00 91.44 169 GLY A C 1
ATOM 1376 O O . GLY A 1 169 ? -22.747 5.071 37.173 1.00 91.44 169 GLY A O 1
ATOM 1377 N N . VAL A 1 170 ? -23.051 3.330 35.784 1.00 89.69 170 VAL A N 1
ATOM 1378 C CA . VAL A 1 170 ? -24.107 2.692 36.593 1.00 89.69 170 VAL A CA 1
ATOM 1379 C C . VAL A 1 170 ? -23.571 2.262 37.962 1.00 89.69 170 VAL A C 1
ATOM 1381 O O . VAL A 1 170 ? -24.225 2.497 38.978 1.00 89.69 170 VAL A O 1
ATOM 1384 N N . VAL A 1 171 ? -22.378 1.664 38.018 1.00 89.25 171 VAL A N 1
ATOM 1385 C CA . VAL A 1 171 ? -21.758 1.230 39.282 1.00 89.25 171 VAL A CA 1
ATOM 1386 C C . VAL A 1 171 ? -21.429 2.422 40.185 1.00 89.25 171 VAL A C 1
ATOM 1388 O O . VAL A 1 171 ? -21.760 2.379 41.370 1.00 89.25 171 VAL A O 1
ATOM 1391 N N . SER A 1 172 ? -20.869 3.502 39.638 1.00 92.38 172 SER A N 1
ATOM 1392 C CA . SER A 1 172 ? -20.619 4.748 40.373 1.00 92.38 172 SER A CA 1
ATOM 1393 C C . SER A 1 172 ? -21.916 5.340 40.922 1.00 92.38 172 SER A C 1
ATOM 1395 O O . SER A 1 172 ? -21.971 5.742 42.081 1.00 92.38 172 SER A O 1
ATOM 1397 N N . HIS A 1 173 ? -23.003 5.312 40.144 1.00 90.62 173 HIS A N 1
ATOM 1398 C CA . HIS A 1 173 ? -24.305 5.767 40.628 1.00 90.62 173 HIS A CA 1
ATOM 1399 C C . HIS A 1 173 ? -24.823 4.916 41.799 1.00 90.62 173 HIS A C 1
ATOM 1401 O O . HIS A 1 173 ? -25.357 5.444 42.775 1.00 90.62 173 HIS A O 1
ATOM 1407 N N . ILE A 1 174 ? -24.639 3.592 41.749 1.00 90.12 174 ILE A N 1
ATOM 1408 C CA . ILE A 1 174 ? -24.973 2.703 42.872 1.00 90.12 174 ILE A CA 1
ATOM 1409 C C . ILE A 1 174 ? -24.125 3.046 44.107 1.00 90.12 174 ILE A C 1
ATOM 1411 O O . ILE A 1 174 ? -24.650 3.058 45.223 1.00 90.12 174 ILE A O 1
ATOM 1415 N N . GLU A 1 175 ? -22.836 3.336 43.931 1.00 90.38 175 GLU A N 1
ATOM 1416 C CA . GLU A 1 175 ? -21.928 3.723 45.016 1.00 90.38 175 GLU A CA 1
ATOM 1417 C C . GLU A 1 175 ? -22.326 5.057 45.671 1.00 90.38 175 GLU A C 1
ATOM 1419 O O . GLU A 1 175 ? -22.328 5.168 46.903 1.00 90.38 175 GLU A O 1
ATOM 1424 N N . GLU A 1 176 ? -22.752 6.041 44.881 1.00 92.25 176 GLU A N 1
ATOM 1425 C CA . GLU A 1 176 ? -23.288 7.314 45.375 1.00 92.25 176 GLU A CA 1
ATOM 1426 C C . GLU A 1 176 ? -24.575 7.110 46.190 1.00 92.25 176 GLU A C 1
ATOM 1428 O O . GLU A 1 176 ? -24.705 7.632 47.302 1.00 92.25 176 GLU A O 1
ATOM 1433 N N . GLN A 1 177 ? -25.513 6.301 45.684 1.00 90.62 177 GLN A N 1
ATOM 1434 C CA . GLN A 1 177 ? -26.767 5.973 46.379 1.00 90.62 177 GLN A CA 1
ATOM 1435 C C . GLN A 1 177 ? -26.513 5.185 47.672 1.00 90.62 177 GLN A C 1
ATOM 1437 O O . GLN A 1 177 ? -27.190 5.392 48.682 1.00 90.62 177 GLN A O 1
ATOM 1442 N N . LYS A 1 178 ? -25.513 4.295 47.667 1.00 90.69 178 LYS A N 1
ATOM 1443 C CA . LYS A 1 178 ? -25.057 3.575 48.863 1.00 90.69 178 LYS A CA 1
ATOM 1444 C C . LYS A 1 178 ? -24.511 4.548 49.907 1.00 90.69 178 LYS A C 1
ATOM 1446 O O . LYS A 1 178 ? -24.893 4.458 51.070 1.00 90.69 178 LYS A O 1
ATOM 1451 N N . SER A 1 179 ? -23.652 5.479 49.496 1.00 91.94 179 SER A N 1
ATOM 1452 C CA . SER A 1 179 ? -23.044 6.486 50.379 1.00 91.94 179 SER A CA 1
ATOM 1453 C C . SER A 1 179 ? -24.075 7.464 50.946 1.00 91.94 179 SER A C 1
ATOM 1455 O O . SER A 1 179 ? -23.951 7.911 52.083 1.00 91.94 179 SER A O 1
ATOM 1457 N N . SER A 1 180 ? -25.126 7.743 50.175 1.00 91.00 180 SER A N 1
ATOM 1458 C CA . SER A 1 180 ? -26.247 8.606 50.566 1.00 91.00 180 SER A CA 1
ATOM 1459 C C . SER A 1 180 ? -27.298 7.886 51.424 1.00 91.00 180 SER A C 1
ATOM 1461 O O . SER A 1 180 ? -28.224 8.520 51.926 1.00 91.00 180 SER A O 1
ATOM 1463 N N . GLY A 1 181 ? -27.181 6.563 51.597 1.00 89.12 181 GLY A N 1
ATOM 1464 C CA . GLY A 1 181 ? -28.119 5.740 52.368 1.00 89.12 181 GLY A CA 1
ATOM 1465 C C . GLY A 1 181 ? -29.494 5.551 51.712 1.00 89.12 181 GLY A C 1
ATOM 1466 O O . GLY A 1 181 ? -30.412 5.040 52.347 1.00 89.12 181 GLY A O 1
ATOM 1467 N N . THR A 1 182 ? -29.647 5.948 50.449 1.00 89.75 182 THR A N 1
ATOM 1468 C CA . THR A 1 182 ? -30.893 5.880 49.668 1.00 89.75 182 THR A CA 1
ATOM 1469 C C . THR A 1 182 ? -31.002 4.604 48.831 1.00 89.75 182 THR A C 1
ATOM 1471 O O . THR A 1 182 ? -32.035 4.355 48.205 1.00 89.75 182 THR A O 1
ATOM 1474 N N . LEU A 1 183 ? -29.954 3.774 48.811 1.00 89.62 183 LEU A N 1
ATOM 1475 C CA . LEU A 1 183 ? -29.951 2.506 48.089 1.00 89.62 183 LEU A CA 1
ATOM 1476 C C . LEU A 1 183 ? -30.918 1.497 48.729 1.00 89.62 183 LEU A C 1
ATOM 1478 O O . LEU A 1 183 ? -30.764 1.109 49.885 1.00 89.62 183 LEU A O 1
ATOM 1482 N N . THR A 1 184 ? -31.877 1.013 47.940 1.00 91.19 184 THR A N 1
ATOM 1483 C CA . THR A 1 184 ? -32.795 -0.065 48.333 1.00 91.19 184 THR A CA 1
ATOM 1484 C C . THR A 1 184 ? -32.430 -1.365 47.625 1.00 91.19 184 THR A C 1
ATOM 1486 O O . THR A 1 184 ? -31.849 -1.347 46.540 1.00 91.19 184 THR A O 1
ATOM 1489 N N . LEU A 1 185 ? -32.793 -2.508 48.212 1.00 88.31 185 LEU A N 1
ATOM 1490 C CA . LEU A 1 185 ? -32.539 -3.812 47.590 1.00 88.31 185 LEU A CA 1
ATOM 1491 C C . LEU A 1 185 ? -33.281 -3.962 46.250 1.00 88.31 185 LEU A C 1
ATOM 1493 O O . LEU A 1 185 ? -32.720 -4.495 45.297 1.00 88.31 185 LEU A O 1
ATOM 1497 N N . ASP A 1 186 ? -34.499 -3.421 46.156 1.00 89.00 186 ASP A N 1
ATOM 1498 C CA . ASP A 1 186 ? -35.300 -3.416 44.927 1.00 89.00 186 ASP A CA 1
ATOM 1499 C C . ASP A 1 186 ? -34.675 -2.554 43.824 1.00 89.00 186 ASP A C 1
ATOM 1501 O O . ASP A 1 186 ? -34.655 -2.959 42.660 1.00 89.00 186 ASP A O 1
ATOM 1505 N N . SER A 1 187 ? -34.147 -1.370 44.159 1.00 86.94 187 SER A N 1
ATOM 1506 C CA . SER A 1 187 ? -33.455 -0.534 43.171 1.00 86.94 187 SER A CA 1
ATOM 1507 C C . SER A 1 187 ? -32.143 -1.173 42.720 1.00 86.94 187 SER A C 1
ATOM 1509 O O . SER A 1 187 ? -31.849 -1.173 41.528 1.00 86.94 187 SER A O 1
ATOM 1511 N N . LEU A 1 188 ? -31.403 -1.798 43.639 1.00 88.06 188 LEU A N 1
ATOM 1512 C CA . LEU A 1 188 ? -30.192 -2.547 43.315 1.00 88.06 188 LEU A CA 1
ATOM 1513 C C . LEU A 1 188 ? -30.484 -3.719 42.368 1.00 88.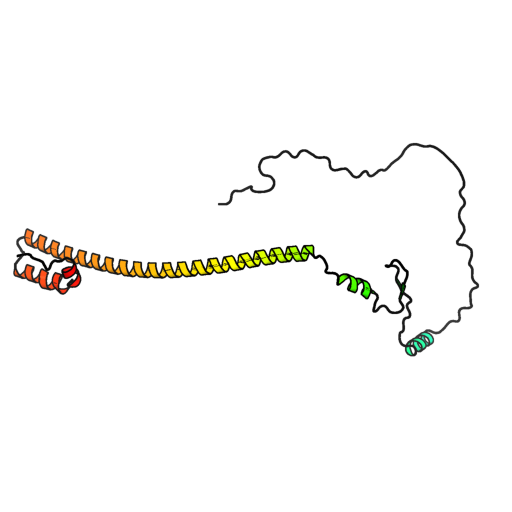06 188 LEU A C 1
ATOM 1515 O O . LEU A 1 188 ? -29.796 -3.877 41.360 1.00 88.06 188 LEU A O 1
ATOM 1519 N N . ALA A 1 189 ? -31.527 -4.504 42.654 1.00 87.56 189 ALA A N 1
ATOM 1520 C CA . ALA A 1 189 ? -31.949 -5.605 41.796 1.00 87.56 189 ALA A CA 1
ATOM 1521 C C . ALA A 1 189 ? -32.266 -5.117 40.374 1.00 87.56 189 ALA A C 1
ATOM 1523 O O . ALA A 1 189 ? -31.785 -5.720 39.416 1.00 87.56 189 ALA A O 1
ATOM 1524 N N . LYS A 1 190 ? -32.981 -3.988 40.241 1.00 88.12 190 LYS A N 1
ATOM 1525 C CA . LYS A 1 190 ? -33.305 -3.372 38.944 1.00 88.12 190 LYS A CA 1
ATOM 1526 C C . LYS A 1 190 ? -32.065 -2.964 38.150 1.00 88.12 190 LYS A C 1
ATOM 1528 O O . LYS A 1 190 ? -31.981 -3.323 36.980 1.00 88.12 190 LYS A O 1
ATOM 1533 N N . TYR A 1 191 ? -31.084 -2.294 38.762 1.00 87.81 191 TYR A N 1
ATOM 1534 C CA . TYR A 1 191 ? -29.850 -1.911 38.057 1.00 87.81 191 TYR A CA 1
ATOM 1535 C C . TYR A 1 191 ? -29.101 -3.133 37.501 1.00 87.81 191 TYR A C 1
ATOM 1537 O O . TYR A 1 191 ? -28.660 -3.142 36.350 1.00 87.81 191 TYR A O 1
ATOM 1545 N N . PHE A 1 192 ? -29.005 -4.214 38.281 1.00 84.69 192 PHE A N 1
ATOM 1546 C CA . PHE A 1 192 ? -28.344 -5.433 37.819 1.00 84.69 192 PHE A CA 1
ATOM 1547 C C . PHE A 1 192 ? -29.128 -6.161 36.719 1.00 84.69 192 PHE A C 1
ATOM 1549 O O . PHE A 1 192 ? -28.512 -6.641 35.765 1.00 84.69 192 PHE A O 1
ATOM 1556 N N . THR A 1 193 ? -30.459 -6.261 36.814 1.00 84.81 193 THR A N 1
ATOM 1557 C CA . THR A 1 193 ? -31.263 -6.978 35.811 1.00 84.81 193 THR A CA 1
ATOM 1558 C C . THR A 1 193 ? -31.494 -6.175 34.536 1.00 84.81 193 THR A C 1
ATOM 1560 O O . THR A 1 193 ? -31.300 -6.718 33.447 1.00 84.81 193 THR A O 1
ATOM 1563 N N . ASP A 1 194 ? -31.893 -4.909 34.650 1.00 84.19 194 ASP A N 1
ATOM 1564 C CA . ASP A 1 194 ? -32.369 -4.108 33.519 1.00 84.19 194 ASP A CA 1
ATOM 1565 C C . ASP A 1 194 ? -31.263 -3.306 32.832 1.00 84.19 194 ASP A C 1
ATOM 1567 O O . ASP A 1 194 ? -31.298 -3.185 31.601 1.00 84.19 194 ASP A O 1
ATOM 1571 N N . ASP A 1 195 ? -30.293 -2.786 33.592 1.00 82.88 195 ASP A N 1
ATOM 1572 C CA . ASP A 1 195 ? -29.228 -1.939 33.050 1.00 82.88 195 ASP A CA 1
ATOM 1573 C C . ASP A 1 195 ? -27.968 -2.733 32.716 1.00 82.88 195 ASP A C 1
ATOM 1575 O O . ASP A 1 195 ? -27.461 -2.608 31.610 1.00 82.88 195 ASP A O 1
ATOM 1579 N N . ILE A 1 196 ? -27.496 -3.617 33.599 1.00 84.50 196 ILE A N 1
ATOM 1580 C CA . ILE A 1 196 ? -26.249 -4.358 33.351 1.00 84.50 196 ILE A CA 1
ATOM 1581 C C . ILE A 1 196 ? -26.511 -5.640 32.547 1.00 84.50 196 ILE A C 1
ATOM 1583 O O . ILE A 1 196 ? -25.992 -5.813 31.444 1.00 84.50 196 ILE A O 1
ATOM 1587 N N . LYS A 1 197 ? -27.347 -6.552 33.057 1.00 82.50 197 LYS A N 1
ATOM 1588 C CA . LYS A 1 197 ? -27.514 -7.891 32.465 1.00 82.50 197 LYS A CA 1
ATOM 1589 C C . LYS A 1 197 ? -28.270 -7.881 31.135 1.00 82.50 197 LYS A C 1
ATOM 1591 O O . LYS A 1 197 ? -27.972 -8.701 30.268 1.00 82.50 197 LYS A O 1
ATOM 1596 N N . ARG A 1 198 ? -29.254 -6.988 30.969 1.00 84.38 198 ARG A N 1
ATOM 1597 C CA . ARG A 1 198 ? -30.069 -6.911 29.746 1.00 84.38 198 ARG A CA 1
ATOM 1598 C C . ARG A 1 198 ? -29.413 -6.083 28.640 1.00 84.38 198 ARG A C 1
ATOM 1600 O O . ARG A 1 198 ? -29.460 -6.518 27.493 1.00 84.38 198 ARG A O 1
ATOM 1607 N N . LYS A 1 199 ? -28.817 -4.923 28.951 1.00 84.06 199 LYS A N 1
ATOM 1608 C CA . LYS A 1 199 ? -28.185 -4.062 27.929 1.00 84.06 199 LYS A CA 1
ATOM 1609 C C . LYS A 1 199 ? -26.788 -4.545 27.533 1.00 84.06 199 LYS A C 1
ATOM 1611 O O . LYS A 1 199 ? -26.446 -4.467 26.358 1.00 84.06 199 LYS A O 1
ATOM 1616 N N . PHE A 1 200 ? -26.028 -5.119 28.468 1.00 84.50 200 PHE A N 1
ATOM 1617 C CA . PHE A 1 200 ? -24.640 -5.546 28.252 1.00 84.50 200 PHE A CA 1
ATOM 1618 C C . PHE A 1 200 ? -24.457 -7.051 28.441 1.00 84.50 200 PHE A C 1
ATOM 1620 O O . PHE A 1 200 ? -23.513 -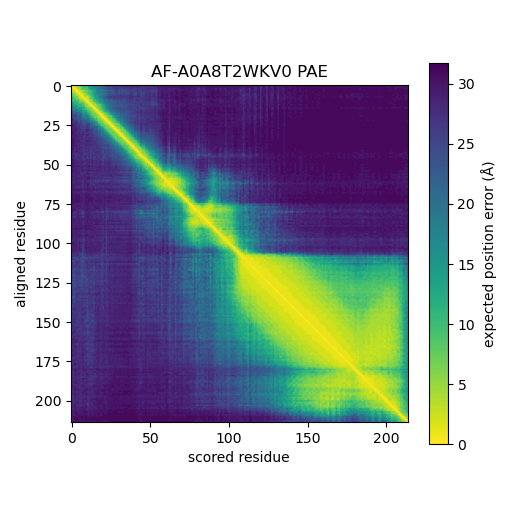7.493 29.083 1.00 84.50 200 PHE A O 1
ATOM 1627 N N . ALA A 1 201 ? -25.360 -7.872 27.898 1.00 78.50 201 ALA A N 1
ATOM 1628 C CA . ALA A 1 201 ? -25.349 -9.321 28.128 1.00 78.50 201 ALA A CA 1
ATOM 1629 C C . ALA A 1 201 ? -24.030 -10.009 27.721 1.00 78.50 201 ALA A C 1
ATOM 1631 O O . ALA A 1 201 ? -23.598 -10.956 28.385 1.00 78.50 201 ALA A O 1
ATOM 1632 N N . ASP A 1 202 ? -23.403 -9.542 26.641 1.00 78.88 202 ASP A N 1
ATOM 1633 C CA . ASP A 1 202 ? -22.157 -10.108 26.121 1.00 78.88 202 ASP A CA 1
ATOM 1634 C C . ASP A 1 202 ? -20.947 -9.680 26.959 1.00 78.88 202 ASP A C 1
ATOM 1636 O O . ASP A 1 202 ? -20.149 -10.532 27.349 1.00 78.88 202 ASP A O 1
ATOM 1640 N N . ASP A 1 203 ? -20.856 -8.403 27.337 1.00 77.69 203 ASP A N 1
ATOM 1641 C CA . ASP A 1 203 ? -19.788 -7.908 28.216 1.00 77.69 203 ASP A CA 1
ATOM 1642 C C . ASP A 1 203 ? -19.957 -8.437 29.652 1.00 77.69 203 ASP A C 1
ATOM 1644 O O . ASP A 1 203 ? -18.987 -8.800 30.311 1.00 77.69 203 ASP A O 1
ATOM 1648 N N . TYR A 1 204 ? -21.196 -8.623 30.113 1.00 70.75 204 TYR A N 1
ATOM 1649 C CA . TYR A 1 204 ? -21.519 -9.250 31.397 1.00 70.75 204 TYR A CA 1
ATOM 1650 C C . TYR A 1 204 ? -21.059 -10.716 31.468 1.00 70.75 204 TYR A C 1
ATOM 1652 O O . TYR A 1 204 ? -20.603 -11.179 32.517 1.00 70.75 204 TYR A O 1
ATOM 1660 N N . LYS A 1 205 ? -21.148 -11.454 30.351 1.00 76.38 205 LYS A N 1
ATOM 1661 C CA . LYS A 1 205 ? -20.563 -12.800 30.214 1.00 76.38 205 LYS A CA 1
ATOM 1662 C C . LYS A 1 205 ? -19.038 -12.739 30.174 1.00 76.38 205 LYS A C 1
ATOM 1664 O O . LYS A 1 205 ? -18.393 -13.521 30.862 1.00 76.38 205 LYS A O 1
ATOM 1669 N N . LEU A 1 206 ? -18.478 -11.821 29.387 1.00 72.12 206 LEU A N 1
ATOM 1670 C CA . LEU A 1 206 ? -17.036 -11.700 29.169 1.00 72.12 206 LEU A CA 1
ATOM 1671 C C . LEU A 1 206 ? -16.278 -11.308 30.445 1.00 72.12 206 LEU A C 1
ATOM 1673 O O . LEU A 1 206 ? -15.196 -11.824 30.706 1.00 72.12 206 LEU A O 1
ATOM 1677 N N . CYS A 1 207 ? -16.864 -10.441 31.270 1.00 65.88 207 CYS A N 1
ATOM 1678 C CA . CYS A 1 207 ? -16.295 -10.007 32.544 1.00 65.88 207 CYS A CA 1
ATOM 1679 C C . CYS A 1 207 ? -16.471 -11.031 33.682 1.00 65.88 207 CYS A C 1
ATOM 1681 O O . CYS A 1 207 ? -16.153 -10.710 34.824 1.00 65.88 207 CYS A O 1
ATOM 1683 N N . ASN A 1 208 ? -16.999 -12.236 33.415 1.00 64.94 208 ASN A N 1
ATOM 1684 C CA . ASN A 1 208 ? -17.306 -13.257 34.427 1.00 64.94 208 ASN A CA 1
ATOM 1685 C C . ASN A 1 208 ? -18.123 -12.728 35.624 1.00 64.94 208 ASN A C 1
ATOM 1687 O O . ASN A 1 208 ? -18.115 -13.320 36.702 1.00 64.94 208 ASN A O 1
ATOM 1691 N N . LEU A 1 209 ? -18.906 -11.662 35.429 1.00 64.12 209 LEU A N 1
ATOM 1692 C CA . LEU A 1 209 ? -19.764 -11.068 36.463 1.00 64.12 209 LEU A CA 1
ATOM 1693 C C . LEU A 1 209 ? -20.931 -11.990 36.866 1.00 64.12 209 LEU A C 1
ATOM 1695 O O . LEU A 1 209 ? -21.693 -11.682 37.779 1.00 64.12 209 LEU A O 1
ATOM 1699 N N . GLN A 1 210 ? -21.073 -13.128 36.183 1.00 58.16 210 GLN A N 1
ATOM 1700 C CA . GLN A 1 210 ? -21.973 -14.222 36.546 1.00 58.16 210 GLN A CA 1
ATOM 1701 C C . GLN A 1 210 ? -21.479 -15.022 37.752 1.00 58.16 210 GLN A C 1
ATOM 1703 O O . GLN A 1 210 ? -22.278 -15.692 38.404 1.00 58.16 210 GLN A O 1
ATOM 1708 N N . VAL A 1 211 ? -20.177 -14.981 38.038 1.00 47.75 211 VAL A N 1
ATOM 1709 C CA . VAL A 1 211 ? -19.570 -15.816 39.068 1.00 47.75 211 VAL A CA 1
ATOM 1710 C C . VAL A 1 211 ? -19.535 -15.049 40.383 1.00 47.75 211 VAL A C 1
ATOM 1712 O O . VAL A 1 211 ? -18.507 -14.536 40.814 1.00 47.75 211 VAL A O 1
ATOM 1715 N N . ILE A 1 212 ? -20.686 -14.993 41.046 1.00 49.16 212 ILE A N 1
ATOM 1716 C CA . ILE A 1 212 ? -20.695 -14.873 42.501 1.00 49.16 212 ILE A CA 1
ATOM 1717 C C . ILE A 1 212 ? -20.421 -16.293 43.004 1.00 49.16 212 ILE A C 1
ATOM 1719 O O . ILE A 1 212 ? -21.324 -17.128 43.019 1.00 49.16 212 ILE A O 1
ATOM 1723 N N . TYR A 1 213 ? -19.159 -16.599 43.325 1.00 39.44 213 TYR A N 1
ATOM 1724 C CA . TYR A 1 213 ? -18.846 -17.782 44.127 1.00 39.44 213 TYR A CA 1
ATOM 1725 C C . TYR A 1 213 ? -19.518 -17.583 45.489 1.00 39.44 213 TYR A C 1
ATOM 1727 O O . TYR A 1 213 ? -19.106 -16.717 46.262 1.00 39.44 213 TYR A O 1
ATOM 1735 N N . GLY A 1 214 ? -20.608 -18.319 45.709 1.00 37.41 214 GLY A N 1
ATOM 1736 C CA . GLY A 1 214 ? -21.182 -18.556 47.031 1.00 37.41 214 GLY A CA 1
ATOM 1737 C C . GLY A 1 214 ? -20.396 -19.620 47.777 1.00 37.41 214 GLY A C 1
ATOM 1738 O O . GLY A 1 214 ? -19.856 -20.526 47.100 1.00 37.41 214 GLY A O 1
#

Sequence (214 aa):
MRPKNMGMGFNDFKEASAKLPQLQGTETVSQRQSQTVGRMKDRRWMKGMKKQQQEKYITAEELLANKEEQGFEVFQKVIDMRGPQVRVLMNLENLNAEEKAKENDVPMSQLQHNVRLIVDLAELDVQKIDRDLRNVRETAISLQREKEKLETEAARQKKQLDNMEEIMGVVSHIEEQKSSGTLTLDSLAKYFTDDIKRKFADDYKLCNLQVIYG

Organism: Populus deltoides (NCBI:txid3696)

Secondary structure (DSSP, 8-state):
-PPTT-SS--S--------------------------------TTS-------------HHHHHHHHHHS-------EEE-SSSS-EEES-STTTTHHHHHHHTS-TTHHHHHHHHHHHHHHHHHHHHHHHHHHHHHHHHHHHHHHHHHHHHHHHHHHHHHHHHHHHHHHHHHHHHHHHTT---HHHHHHIIIIIIITTSHHHHHHTTTT----

Mean predicted aligned error: 21.42 Å